Protein AF-A0AAD4H843-F1 (afdb_monomer_lite)

Structure (mmCIF, N/CA/C/O backbone):
data_AF-A0AAD4H843-F1
#
_entry.id   AF-A0AAD4H843-F1
#
loop_
_atom_site.group_PDB
_atom_site.id
_atom_site.type_symbol
_atom_site.label_atom_id
_atom_site.label_alt_id
_atom_site.label_comp_id
_atom_site.label_asym_id
_atom_site.label_entity_id
_atom_site.label_seq_id
_atom_site.pdbx_PDB_ins_code
_atom_site.Cartn_x
_atom_site.Cartn_y
_atom_site.Cartn_z
_atom_site.occupancy
_atom_site.B_iso_or_equiv
_atom_site.auth_seq_id
_atom_site.auth_comp_id
_atom_site.auth_asym_id
_atom_site.auth_atom_id
_atom_site.pdbx_PDB_model_num
ATOM 1 N N . LEU A 1 1 ? -24.060 46.389 -23.664 1.00 40.12 1 LEU A N 1
ATOM 2 C CA . LEU A 1 1 ? -23.373 46.002 -22.411 1.00 40.12 1 LEU A CA 1
ATOM 3 C C . LEU A 1 1 ? -23.549 44.495 -22.236 1.00 40.12 1 LEU A C 1
ATOM 5 O O . LEU A 1 1 ? -24.648 44.066 -21.918 1.00 40.12 1 LEU A O 1
ATOM 9 N N . LYS A 1 2 ? -22.541 43.684 -22.587 1.00 42.59 2 LYS A N 1
ATOM 10 C CA . LYS A 1 2 ? -22.604 42.218 -22.439 1.00 42.59 2 LYS A CA 1
ATOM 11 C C . LYS A 1 2 ? -22.177 41.864 -21.010 1.00 42.59 2 LYS A C 1
ATOM 13 O O . LYS A 1 2 ? -21.065 42.210 -20.623 1.00 42.59 2 LYS A O 1
ATOM 18 N N . LEU A 1 3 ? -23.069 41.239 -20.238 1.00 47.94 3 LEU A N 1
ATOM 19 C CA . LEU A 1 3 ? -22.761 40.699 -18.911 1.00 47.94 3 LEU A CA 1
ATOM 20 C C . LEU A 1 3 ? -21.738 39.565 -19.064 1.00 47.94 3 LEU A C 1
ATOM 22 O O . LEU A 1 3 ? -21.993 38.597 -19.778 1.00 47.94 3 LEU A O 1
ATOM 26 N N . ASN A 1 4 ? -20.593 39.693 -18.395 1.00 48.97 4 ASN A N 1
ATOM 27 C CA . ASN A 1 4 ? -19.637 38.603 -18.235 1.00 48.97 4 ASN A CA 1
ATOM 28 C C . ASN A 1 4 ? -20.284 37.485 -17.409 1.00 48.97 4 ASN A C 1
ATOM 30 O O . ASN A 1 4 ? -20.696 37.711 -16.271 1.00 48.97 4 ASN A O 1
ATOM 34 N N . SER A 1 5 ? -20.341 36.281 -17.973 1.00 58.28 5 SER A N 1
ATOM 35 C CA . SER A 1 5 ? -20.697 35.065 -17.245 1.00 58.28 5 SER A CA 1
ATOM 36 C C . SER A 1 5 ? -19.666 34.787 -16.138 1.00 58.28 5 SER A C 1
ATOM 38 O O . SER A 1 5 ? -18.470 35.010 -16.357 1.00 58.28 5 SER A O 1
ATOM 40 N N . PRO A 1 6 ? -20.083 34.293 -14.958 1.00 55.56 6 PRO A N 1
ATOM 41 C CA . PRO A 1 6 ? -19.165 34.025 -13.859 1.00 55.56 6 PRO A CA 1
ATOM 42 C C . PRO A 1 6 ? -18.187 32.902 -14.229 1.00 55.56 6 PRO A C 1
ATOM 44 O O . PRO A 1 6 ? -18.579 31.833 -14.699 1.00 55.56 6 PRO A O 1
ATOM 47 N N . LYS A 1 7 ? -16.894 33.163 -14.011 1.00 57.53 7 LYS A N 1
ATOM 48 C CA . LYS A 1 7 ? -15.809 32.181 -14.123 1.00 57.53 7 LYS A CA 1
ATOM 49 C C . LYS A 1 7 ? -16.115 31.012 -13.178 1.00 57.53 7 LYS A C 1
ATOM 51 O O . LYS A 1 7 ? -16.245 31.226 -11.977 1.00 57.53 7 LYS A O 1
ATOM 56 N N . LYS A 1 8 ? -16.238 29.795 -13.717 1.00 51.66 8 LYS A N 1
ATOM 57 C CA . LYS A 1 8 ? -16.458 28.569 -12.938 1.00 51.66 8 LYS A CA 1
ATOM 58 C C . LYS A 1 8 ? -15.212 28.311 -12.082 1.00 51.66 8 LYS A C 1
ATOM 60 O O . LYS A 1 8 ? -14.136 28.076 -12.629 1.00 51.66 8 LYS A O 1
ATOM 65 N N . THR A 1 9 ? -15.338 28.429 -10.763 1.00 59.06 9 THR A N 1
ATOM 66 C CA . THR A 1 9 ? -14.274 28.079 -9.813 1.00 59.06 9 THR A CA 1
ATOM 67 C C . THR A 1 9 ? -13.955 26.589 -9.974 1.00 59.06 9 THR A C 1
ATOM 69 O O . THR A 1 9 ? -14.900 25.801 -10.059 1.00 59.06 9 THR A O 1
ATOM 72 N N . PRO A 1 10 ? -12.675 26.185 -10.071 1.00 59.62 10 PRO A N 1
ATOM 73 C CA . PRO A 1 10 ? -12.329 24.771 -10.116 1.00 59.62 10 PRO A CA 1
ATOM 74 C C . PRO A 1 10 ? -12.814 24.088 -8.836 1.00 59.62 10 PRO A C 1
ATOM 76 O O . PRO A 1 10 ? -12.715 24.656 -7.745 1.00 59.62 10 PRO A O 1
ATOM 79 N N . GLU A 1 11 ? -13.379 22.895 -8.990 1.00 60.66 11 GLU A N 1
ATOM 80 C CA . GLU A 1 11 ? -13.817 22.083 -7.860 1.00 60.66 11 GLU A CA 1
ATOM 81 C C . GLU A 1 11 ? -12.605 21.747 -6.977 1.00 60.66 11 GLU A C 1
ATOM 83 O O . GLU A 1 11 ? -11.498 21.552 -7.497 1.00 60.66 11 GLU A O 1
ATOM 88 N N . PRO A 1 12 ? -12.771 21.749 -5.643 1.00 58.41 12 PRO A N 1
ATOM 89 C CA . PRO A 1 12 ? -11.685 21.403 -4.744 1.00 58.41 12 PRO A CA 1
ATOM 90 C C . PRO A 1 12 ? -11.165 20.002 -5.084 1.00 58.41 12 PRO A C 1
ATOM 92 O O . PRO A 1 12 ? -11.935 19.066 -5.268 1.00 58.41 12 PRO A O 1
ATOM 95 N N . LEU A 1 13 ? -9.839 19.865 -5.149 1.00 58.25 13 LEU A N 1
ATOM 96 C CA . LEU A 1 13 ? -9.164 18.590 -5.425 1.00 58.25 13 LEU A CA 1
ATOM 97 C C . LEU A 1 13 ? -9.441 17.528 -4.346 1.00 58.25 13 LEU A C 1
ATOM 99 O O . LEU A 1 13 ? -9.259 16.338 -4.594 1.00 58.25 13 LEU A O 1
ATOM 103 N N . SER A 1 14 ? -9.875 17.956 -3.158 1.00 57.09 14 SER A N 1
ATOM 104 C CA . SER A 1 14 ? -10.281 17.074 -2.069 1.00 57.09 14 SER A CA 1
ATOM 105 C C . SER A 1 14 ? -11.795 16.864 -2.104 1.00 57.09 14 SER A C 1
ATOM 107 O O . SER A 1 14 ? -12.526 17.860 -2.063 1.00 57.09 14 SER A O 1
ATOM 109 N N . PRO A 1 15 ? -12.275 15.607 -2.124 1.00 64.19 15 PRO A N 1
ATOM 110 C CA . PRO A 1 15 ? -13.694 15.314 -1.982 1.00 64.19 15 PRO A CA 1
ATOM 111 C C . PRO A 1 15 ? -14.234 15.955 -0.708 1.00 64.19 15 PRO A C 1
ATOM 113 O O . PRO A 1 15 ? -13.595 15.897 0.346 1.00 64.19 15 PRO A O 1
ATOM 116 N N . VAL A 1 16 ? -15.413 16.560 -0.799 1.00 68.12 16 VAL A N 1
ATOM 117 C CA . VAL A 1 16 ? -16.129 17.005 0.394 1.00 68.12 16 VAL A CA 1
ATOM 118 C C . VAL A 1 16 ? -16.609 15.756 1.131 1.00 68.12 16 VAL A C 1
ATOM 120 O O . VAL A 1 16 ? -17.008 14.780 0.500 1.00 68.12 16 VAL A O 1
ATOM 123 N N . ASP A 1 17 ? -16.596 15.769 2.463 1.00 68.56 17 ASP A N 1
ATOM 124 C CA . ASP A 1 17 ? -17.006 14.611 3.272 1.00 68.56 17 ASP A CA 1
ATOM 125 C C . ASP A 1 17 ? -18.405 14.094 2.901 1.00 68.56 17 ASP A C 1
ATOM 127 O O . ASP A 1 17 ? -18.646 12.892 2.851 1.00 68.56 17 ASP A O 1
ATOM 131 N N . THR A 1 18 ? -19.299 15.003 2.510 1.00 67.31 18 THR A N 1
ATOM 132 C CA . THR A 1 18 ? -20.643 14.690 2.010 1.00 67.31 18 THR A CA 1
ATOM 133 C C . THR A 1 18 ? -20.642 13.828 0.744 1.00 67.31 18 THR A C 1
ATOM 135 O O . THR A 1 18 ? -21.595 13.092 0.506 1.00 67.31 18 THR A O 1
ATOM 138 N N . ASP A 1 19 ? -19.610 13.911 -0.094 1.00 71.31 19 ASP A N 1
ATOM 139 C CA . ASP A 1 19 ? -19.483 13.072 -1.289 1.00 71.31 19 ASP A CA 1
ATOM 140 C C . ASP A 1 19 ? -18.915 11.691 -0.949 1.00 71.31 19 ASP A C 1
ATOM 142 O O . ASP A 1 19 ? -19.314 10.700 -1.558 1.00 71.31 19 ASP A O 1
ATOM 146 N N . LEU A 1 20 ? -18.070 11.604 0.083 1.00 73.50 20 LEU A N 1
ATOM 147 C CA . LEU A 1 20 ? -17.558 10.339 0.621 1.00 73.50 20 LEU A CA 1
ATOM 148 C C . LEU A 1 20 ? -18.656 9.520 1.316 1.00 73.50 20 LEU A C 1
ATOM 150 O O . LEU A 1 20 ? -18.638 8.292 1.274 1.00 73.50 20 LEU A O 1
ATOM 154 N N . GLU A 1 21 ? -19.631 10.186 1.934 1.00 70.25 21 GLU A N 1
ATOM 155 C CA . GLU A 1 21 ? -20.776 9.536 2.581 1.00 70.25 21 GLU A CA 1
ATOM 156 C C . GLU A 1 21 ? -21.771 8.918 1.585 1.00 70.25 21 GLU A C 1
ATOM 158 O O . GLU A 1 21 ? -22.477 7.974 1.942 1.00 70.25 21 GLU A O 1
ATOM 163 N N . LYS A 1 22 ? -21.831 9.424 0.344 1.00 71.44 22 LYS A N 1
ATOM 164 C CA . LYS A 1 22 ? -22.742 8.925 -0.705 1.00 71.44 22 LYS A CA 1
ATOM 165 C C . LYS A 1 22 ? -22.238 7.649 -1.377 1.00 71.44 22 LYS A C 1
ATOM 167 O O . LYS A 1 22 ? -23.047 6.893 -1.913 1.00 71.44 22 LYS A O 1
ATOM 172 N N . ASP A 1 23 ? -20.926 7.426 -1.393 1.00 72.38 23 ASP A N 1
ATOM 173 C CA . ASP A 1 23 ? -20.327 6.263 -2.042 1.00 72.38 23 ASP A CA 1
ATOM 174 C C . ASP A 1 23 ? -20.279 5.066 -1.084 1.00 72.38 23 ASP A C 1
ATOM 176 O O . ASP A 1 23 ? -19.352 4.898 -0.295 1.00 72.38 23 ASP A O 1
ATOM 180 N N . GLU A 1 24 ? -21.289 4.199 -1.165 1.00 72.19 24 GLU A N 1
ATOM 181 C CA . GLU A 1 24 ? -21.342 2.968 -0.366 1.00 72.19 24 GLU A CA 1
ATOM 182 C C . GLU A 1 24 ? -20.357 1.887 -0.856 1.00 72.19 24 GLU A C 1
ATOM 184 O O . GLU A 1 24 ? -20.099 0.914 -0.137 1.00 72.19 24 GLU A O 1
ATOM 189 N N . SER A 1 25 ? -19.809 2.035 -2.072 1.00 77.62 25 SER A N 1
ATOM 190 C CA . SER A 1 25 ? -18.933 1.038 -2.703 1.00 77.62 25 SER A CA 1
ATOM 191 C C . SER A 1 25 ? -17.488 1.103 -2.208 1.00 77.62 25 SER A C 1
ATOM 193 O O . SER A 1 25 ? -16.718 0.162 -2.410 1.00 77.62 25 SER A O 1
ATOM 195 N N . ARG A 1 26 ? -17.118 2.194 -1.529 1.00 81.12 26 ARG A N 1
ATOM 196 C CA . ARG A 1 26 ? -15.771 2.439 -1.014 1.00 81.12 26 ARG A CA 1
ATOM 197 C C . ARG A 1 26 ? -15.824 2.728 0.479 1.00 81.12 26 ARG A C 1
ATOM 199 O O . ARG A 1 26 ? -16.776 3.305 0.990 1.00 81.12 26 ARG A O 1
ATOM 206 N N . ALA A 1 27 ? -14.762 2.344 1.177 1.00 86.31 27 ALA A N 1
ATOM 207 C CA . ALA A 1 27 ? -14.532 2.783 2.543 1.00 86.31 27 ALA A CA 1
ATOM 208 C C . ALA A 1 27 ? -13.465 3.880 2.538 1.00 86.31 27 ALA A C 1
ATOM 210 O O . ALA A 1 27 ? -12.408 3.725 1.924 1.00 86.31 27 ALA A O 1
ATOM 211 N N . THR A 1 28 ? -13.739 4.998 3.201 1.00 88.00 28 THR A N 1
ATOM 212 C CA . THR A 1 28 ? -12.793 6.107 3.346 1.00 88.00 28 THR A CA 1
ATOM 213 C C . THR A 1 28 ? -12.520 6.366 4.813 1.00 88.00 28 THR A C 1
ATOM 215 O O . THR A 1 28 ? -13.442 6.518 5.615 1.00 88.00 28 THR A O 1
ATOM 218 N N . PHE A 1 29 ? -11.235 6.445 5.146 1.00 89.50 29 PHE A N 1
ATOM 219 C CA . PHE A 1 29 ? -10.754 6.673 6.497 1.00 89.50 29 PHE A CA 1
ATOM 220 C C . PHE A 1 29 ? -9.892 7.929 6.541 1.00 89.50 29 PHE A C 1
ATOM 222 O O . PHE A 1 29 ? -9.104 8.182 5.631 1.00 89.50 29 PHE A O 1
ATOM 229 N N . LEU A 1 30 ? -10.015 8.688 7.623 1.00 90.75 30 LEU A N 1
ATOM 230 C CA . LEU A 1 30 ? -9.102 9.772 7.958 1.00 90.75 30 LEU A CA 1
ATOM 231 C C . LEU A 1 30 ? -8.144 9.268 9.031 1.00 90.75 30 LEU A C 1
ATOM 233 O O . LEU A 1 30 ? -8.601 8.891 10.102 1.00 90.75 30 LEU A O 1
ATOM 237 N N . ILE A 1 31 ? -6.839 9.293 8.767 1.00 92.81 31 ILE A N 1
ATOM 238 C CA . ILE A 1 31 ? -5.809 8.988 9.766 1.00 92.81 31 ILE A CA 1
ATOM 239 C C . ILE A 1 31 ? -5.110 10.294 10.135 1.00 92.81 31 ILE A C 1
ATOM 241 O O . ILE A 1 31 ? -4.557 10.959 9.261 1.00 92.81 31 ILE A O 1
ATOM 245 N N . ALA A 1 32 ? -5.113 10.663 11.416 1.00 91.69 32 ALA A N 1
ATOM 246 C CA . ALA A 1 32 ? -4.443 11.870 11.893 1.00 91.69 32 ALA A CA 1
ATOM 247 C C . ALA A 1 32 ? -3.461 11.556 13.023 1.00 91.69 32 ALA A C 1
ATOM 249 O O . ALA A 1 32 ? -3.806 10.904 14.007 1.00 91.69 32 ALA A O 1
ATOM 250 N N . GLY A 1 33 ? -2.237 12.068 12.898 1.00 91.00 33 GLY A N 1
ATOM 251 C CA . GLY A 1 33 ? -1.219 12.035 13.944 1.00 91.00 33 GLY A CA 1
ATOM 252 C C . GLY A 1 33 ? -1.019 13.424 14.536 1.00 91.00 33 GLY A C 1
ATOM 253 O O . GLY A 1 33 ? -0.359 14.263 13.931 1.00 91.00 33 GLY A O 1
ATOM 254 N N . TYR A 1 34 ? -1.563 13.675 15.727 1.00 86.88 34 TYR A N 1
ATOM 255 C CA . TYR A 1 34 ? -1.340 14.938 16.434 1.00 86.88 34 TYR A CA 1
ATOM 256 C C . TYR A 1 34 ? -0.210 14.781 17.463 1.00 86.88 34 TYR A C 1
ATOM 258 O O . TYR A 1 34 ? -0.331 13.943 18.367 1.00 86.88 34 TYR A O 1
ATOM 266 N N . PRO A 1 35 ? 0.844 15.624 17.426 1.00 87.19 35 PRO A N 1
ATOM 267 C CA . PRO A 1 35 ? 1.973 15.522 18.355 1.00 87.19 35 PRO A CA 1
ATOM 268 C C . PRO A 1 35 ? 1.561 15.543 19.831 1.00 87.19 35 PRO A C 1
ATOM 270 O O . PRO A 1 35 ? 2.125 14.819 20.649 1.00 87.19 35 PRO A O 1
ATOM 273 N N . LYS A 1 36 ? 0.519 16.319 20.166 1.00 90.44 36 LYS A N 1
ATOM 274 C CA . LYS A 1 36 ? -0.025 16.431 21.527 1.00 90.44 36 LYS A CA 1
ATOM 275 C C . LYS A 1 36 ? -0.458 15.081 22.112 1.00 90.44 36 LYS A C 1
ATOM 277 O O . LYS A 1 36 ? -0.303 14.869 23.311 1.00 90.44 36 LYS A O 1
ATOM 282 N N . TYR A 1 37 ? -0.991 14.179 21.288 1.00 87.38 37 TYR A N 1
ATOM 283 C CA . TYR A 1 37 ? -1.548 12.906 21.755 1.00 87.38 37 TYR A CA 1
ATOM 284 C C . TYR A 1 37 ? -0.555 11.744 21.682 1.00 87.38 37 TYR A C 1
ATOM 286 O O . TYR A 1 37 ? -0.770 10.719 22.331 1.00 87.38 37 TYR A O 1
ATOM 294 N N . LYS A 1 38 ? 0.561 11.917 20.959 1.00 88.69 38 LYS A N 1
ATOM 295 C CA . LYS A 1 38 ? 1.625 10.909 20.806 1.00 88.69 38 LYS A CA 1
ATOM 296 C C . LYS A 1 38 ? 1.134 9.558 20.250 1.00 88.69 38 LYS A C 1
ATOM 298 O O . LYS A 1 38 ? 1.774 8.538 20.488 1.00 88.69 38 LYS A O 1
ATOM 303 N N . CYS A 1 39 ? 0.000 9.544 19.551 1.00 90.31 39 CYS A N 1
ATOM 304 C CA . CYS A 1 39 ? -0.557 8.383 18.861 1.00 90.31 39 CYS A CA 1
ATOM 305 C C . CYS A 1 39 ? -1.448 8.843 17.693 1.00 90.31 39 CYS A C 1
ATOM 307 O O . CYS A 1 39 ? -1.985 9.959 17.740 1.00 90.31 39 CYS A O 1
ATOM 309 N N . PRO A 1 40 ? -1.589 8.021 16.642 1.00 93.69 40 PRO A N 1
ATOM 310 C CA . PRO A 1 40 ? -2.538 8.272 15.570 1.00 93.69 40 PRO A CA 1
ATOM 311 C C . PRO A 1 40 ? -3.974 7.975 16.017 1.00 93.69 40 PRO A C 1
ATOM 313 O O . PRO A 1 40 ? -4.210 7.158 16.905 1.00 93.69 40 PRO A O 1
ATOM 316 N N . TYR A 1 41 ? -4.924 8.627 15.359 1.00 92.56 41 TYR A N 1
ATOM 317 C CA . TYR A 1 41 ? -6.356 8.358 15.455 1.00 92.56 41 TYR A CA 1
ATOM 318 C C . TYR A 1 41 ? -6.922 8.150 14.058 1.00 92.56 41 TYR A C 1
ATOM 320 O O . TYR A 1 41 ? -6.409 8.714 13.088 1.00 92.56 41 TYR A O 1
ATOM 328 N N . VAL A 1 42 ? -7.971 7.338 13.962 1.00 92.69 42 VAL A N 1
ATOM 329 C CA . VAL A 1 42 ? -8.600 6.975 12.692 1.00 92.69 42 VAL A CA 1
ATOM 330 C C . VAL A 1 42 ? -10.089 7.259 12.781 1.00 92.69 42 VAL A C 1
ATOM 332 O O . VAL A 1 42 ? -10.709 6.853 13.750 1.00 92.69 42 VAL A O 1
ATOM 335 N N . TRP A 1 43 ? -10.674 7.897 11.774 1.00 90.19 43 TRP A N 1
ATOM 336 C CA . TRP A 1 43 ? -12.118 8.116 11.663 1.00 90.19 43 TRP A CA 1
ATOM 337 C C . TRP A 1 43 ? -12.648 7.480 10.389 1.00 90.19 43 TRP A C 1
ATOM 339 O O . TRP A 1 43 ? -11.993 7.540 9.348 1.00 90.19 43 TRP A O 1
ATOM 349 N N . LEU A 1 44 ? -13.852 6.920 10.453 1.00 87.50 44 LEU A N 1
ATOM 350 C CA . LEU A 1 44 ? -14.590 6.499 9.267 1.00 87.50 44 LEU A CA 1
ATOM 351 C C . LEU A 1 44 ? -15.304 7.722 8.674 1.00 87.50 44 LEU A C 1
ATOM 353 O O . LEU A 1 44 ? -16.065 8.383 9.372 1.00 87.50 44 LEU A O 1
ATOM 357 N N . ARG A 1 45 ? -15.045 8.040 7.400 1.00 85.56 45 ARG A N 1
ATOM 358 C CA . ARG A 1 45 ? -15.677 9.176 6.699 1.00 85.56 45 ARG A CA 1
ATOM 359 C C . ARG A 1 45 ? -16.759 8.758 5.702 1.00 85.56 45 ARG A C 1
ATOM 361 O O . ARG A 1 45 ? -17.561 9.586 5.303 1.00 85.56 45 ARG A O 1
ATOM 368 N N . SER A 1 46 ? -16.780 7.492 5.294 1.00 82.94 46 SER A N 1
ATOM 369 C CA . SER A 1 46 ? -17.780 6.929 4.374 1.00 82.94 46 SER A CA 1
ATOM 370 C C . SER A 1 46 ? -18.908 6.209 5.117 1.00 82.94 46 SER A C 1
ATOM 372 O O . SER A 1 46 ? -18.661 5.586 6.151 1.00 82.94 46 SER A O 1
ATOM 374 N N . ASN A 1 47 ? -20.105 6.141 4.530 1.00 73.69 47 ASN A N 1
ATOM 375 C CA . ASN A 1 47 ? -21.237 5.386 5.081 1.00 73.69 47 ASN A CA 1
ATOM 376 C C . ASN A 1 47 ? -21.157 3.881 4.742 1.00 73.69 47 ASN A C 1
ATOM 378 O O . ASN A 1 47 ? -22.015 3.308 4.068 1.00 73.69 47 ASN A O 1
ATOM 382 N N . HIS A 1 48 ? -20.080 3.220 5.177 1.00 74.12 48 HIS A N 1
ATOM 383 C CA . HIS A 1 48 ? -19.862 1.808 4.870 1.00 74.12 48 HIS A CA 1
ATOM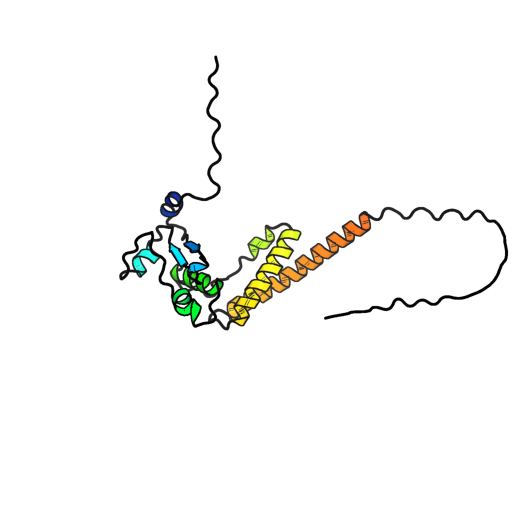 384 C C . HIS A 1 48 ? -20.597 0.909 5.880 1.00 74.12 48 HIS A C 1
ATOM 386 O O . HIS A 1 48 ? -20.086 0.590 6.957 1.00 74.12 48 HIS A O 1
ATOM 392 N N . LYS A 1 49 ? -21.816 0.489 5.511 1.00 68.56 49 LYS A N 1
ATOM 393 C CA . LYS A 1 49 ? -22.802 -0.221 6.357 1.00 68.56 49 LYS A CA 1
ATOM 394 C C . LYS A 1 49 ? -22.228 -1.350 7.215 1.00 68.56 49 LYS A C 1
ATOM 396 O O . LYS A 1 49 ? -22.605 -1.474 8.374 1.00 68.56 49 LYS A O 1
ATOM 401 N N . ARG A 1 50 ? -21.304 -2.156 6.684 1.00 68.81 50 ARG A N 1
ATOM 402 C CA . ARG A 1 50 ? -20.733 -3.303 7.413 1.00 68.81 50 ARG A CA 1
ATOM 403 C C . ARG A 1 50 ? -19.869 -2.884 8.605 1.00 68.81 50 ARG A C 1
ATOM 405 O O . ARG A 1 50 ? -19.938 -3.512 9.655 1.00 68.81 50 ARG A O 1
ATOM 412 N N . LEU A 1 51 ? -19.098 -1.805 8.466 1.00 71.75 51 LEU A N 1
ATOM 413 C CA . LEU A 1 51 ? -18.284 -1.260 9.560 1.00 71.75 51 LEU A CA 1
ATOM 414 C C . LEU A 1 51 ? -19.159 -0.639 10.654 1.00 71.75 51 LEU A C 1
ATOM 416 O O . LEU A 1 51 ? -18.840 -0.732 11.836 1.00 71.75 51 LEU A O 1
ATOM 420 N N . ILE A 1 52 ? -20.297 -0.071 10.255 1.00 68.19 52 ILE A N 1
ATOM 421 C CA . ILE A 1 52 ? -21.293 0.498 11.167 1.00 68.19 52 ILE A CA 1
ATOM 422 C C . ILE A 1 52 ? -22.045 -0.623 11.911 1.00 68.19 52 ILE A C 1
ATOM 424 O O . ILE A 1 52 ? -22.247 -0.530 13.117 1.00 68.19 52 ILE A O 1
ATOM 428 N N . GLN A 1 53 ? -22.408 -1.714 11.225 1.00 62.19 53 GLN A N 1
ATOM 429 C CA . GLN A 1 53 ? -23.149 -2.853 11.795 1.00 62.19 53 GLN A CA 1
ATOM 430 C C . GLN A 1 53 ? -22.305 -3.748 12.709 1.00 62.19 53 GLN A C 1
ATOM 432 O O . GLN A 1 53 ? -22.784 -4.170 13.756 1.00 62.19 53 GLN A O 1
ATOM 437 N N . ASN A 1 54 ? -21.038 -4.009 12.375 1.00 57.94 54 ASN A N 1
ATOM 438 C CA . ASN A 1 54 ? -20.146 -4.798 13.240 1.00 57.94 54 ASN A CA 1
ATOM 439 C C . ASN A 1 54 ? -19.879 -4.125 14.600 1.00 57.94 54 ASN A C 1
ATOM 441 O O . ASN A 1 54 ? -19.359 -4.753 15.517 1.00 57.94 54 ASN A O 1
ATOM 445 N N . SER A 1 55 ? -20.256 -2.856 14.732 1.00 55.66 55 SER A N 1
ATOM 446 C CA . SER A 1 55 ? -20.008 -2.010 15.890 1.00 55.66 55 SER A CA 1
ATOM 447 C C . SER A 1 55 ? -21.251 -1.857 16.771 1.00 55.66 55 SER A C 1
ATOM 449 O O . SER A 1 55 ? -21.458 -0.794 17.341 1.00 55.66 55 SER A O 1
ATOM 451 N N . HIS A 1 56 ? -22.088 -2.895 16.891 1.00 46.94 56 HIS A N 1
ATOM 452 C CA . HIS A 1 56 ? -23.370 -2.870 17.618 1.00 46.94 56 HIS A CA 1
ATOM 453 C C . HIS A 1 56 ? -23.307 -2.362 19.084 1.00 46.94 56 HIS A C 1
ATOM 455 O O . HIS A 1 56 ? -24.341 -1.951 19.607 1.00 46.94 56 HIS A O 1
ATOM 461 N N . ASP A 1 57 ? -22.122 -2.296 19.708 1.00 48.41 57 ASP A N 1
ATOM 462 C CA . ASP A 1 57 ? -21.896 -1.730 21.053 1.00 48.41 57 ASP A CA 1
ATOM 463 C C . ASP A 1 57 ? -21.413 -0.261 21.068 1.00 48.41 57 ASP A C 1
ATOM 465 O O . ASP A 1 57 ? -21.319 0.361 22.128 1.00 48.41 57 ASP A O 1
ATOM 469 N N . GLN A 1 58 ? -21.102 0.328 19.910 1.00 51.78 58 GLN A N 1
ATOM 470 C CA . GLN A 1 58 ? -20.700 1.727 19.772 1.00 51.78 58 GLN A CA 1
ATOM 471 C C . GLN A 1 58 ? -21.744 2.471 18.946 1.00 51.78 58 GLN A C 1
ATOM 473 O O . GLN A 1 58 ? -21.926 2.209 17.759 1.00 51.78 58 GLN A O 1
ATOM 478 N N . LYS A 1 59 ? -22.408 3.460 19.553 1.00 48.88 59 LYS A N 1
ATOM 479 C CA . LYS A 1 59 ? -23.051 4.516 18.768 1.00 48.88 59 LYS A CA 1
ATOM 480 C C . LYS A 1 59 ? -21.943 5.195 17.966 1.00 48.88 59 LYS A C 1
ATOM 482 O O . LYS A 1 59 ? -21.167 5.954 18.531 1.00 48.88 59 LYS A O 1
ATOM 487 N N . PHE A 1 60 ? -21.832 4.863 16.684 1.00 55.56 60 PHE A N 1
ATOM 488 C CA . PHE A 1 60 ? -20.963 5.573 15.757 1.00 55.56 60 PHE A CA 1
ATOM 489 C C . PHE A 1 60 ? -21.532 6.977 15.579 1.00 55.56 60 PHE A C 1
ATOM 491 O O . PHE A 1 60 ? -22.406 7.210 14.746 1.00 55.56 60 PHE A O 1
ATOM 498 N N . GLU A 1 61 ? -21.072 7.914 16.396 1.00 58.28 61 GLU A N 1
ATOM 499 C CA . GLU A 1 61 ? -21.131 9.311 16.009 1.00 58.28 61 GLU A CA 1
ATOM 500 C C . GLU A 1 61 ? -20.002 9.523 15.000 1.00 58.28 61 GLU A C 1
ATOM 502 O O . GLU A 1 61 ? -18.854 9.176 15.268 1.00 58.28 61 GLU A O 1
ATOM 507 N N . THR A 1 62 ? -20.314 10.070 13.823 1.00 63.41 62 THR A N 1
ATOM 508 C CA . THR A 1 62 ? -19.372 10.301 12.705 1.00 63.41 62 THR A CA 1
ATOM 509 C C . THR A 1 62 ? -18.076 11.028 13.115 1.00 63.41 62 THR A C 1
ATOM 511 O O . THR A 1 62 ? -17.089 11.013 12.384 1.00 63.41 62 THR A O 1
ATOM 514 N N . ASN A 1 63 ? -18.063 11.662 14.290 1.00 69.75 63 ASN A N 1
ATOM 515 C CA . ASN A 1 63 ? -16.951 12.445 14.820 1.00 69.75 63 ASN A CA 1
ATOM 516 C C . ASN A 1 63 ? -16.046 11.684 15.804 1.00 69.75 63 ASN A C 1
ATOM 518 O O . ASN A 1 63 ? -14.974 12.194 16.146 1.00 69.75 63 ASN A O 1
ATOM 522 N N . ASP A 1 64 ? -16.426 10.481 16.237 1.00 80.94 64 ASP A N 1
ATOM 523 C CA . ASP A 1 64 ? -15.620 9.702 17.173 1.00 80.94 64 ASP A CA 1
ATOM 524 C C . ASP A 1 64 ? -14.572 8.851 16.439 1.00 80.94 64 ASP A C 1
ATOM 526 O O . ASP A 1 64 ? -14.863 8.241 15.403 1.00 80.94 64 ASP A O 1
ATOM 530 N N . PRO A 1 65 ? -13.328 8.795 16.947 1.00 87.62 65 PRO A N 1
ATOM 531 C CA . PRO A 1 65 ? -12.307 7.949 16.359 1.00 87.62 65 PRO A CA 1
ATOM 532 C C . PRO A 1 65 ? -12.609 6.465 16.604 1.00 87.62 65 PRO A C 1
ATOM 534 O O . PRO A 1 65 ? -13.091 6.062 17.665 1.00 87.62 65 PRO A O 1
ATOM 537 N N . LEU A 1 66 ? -12.233 5.636 15.635 1.00 88.19 66 LEU A N 1
ATOM 538 C CA . LEU A 1 66 ? -12.269 4.185 15.706 1.00 88.19 66 LEU A CA 1
ATOM 539 C C . LEU A 1 66 ? -11.416 3.673 16.865 1.00 88.19 66 LEU A C 1
ATOM 541 O O . LEU A 1 66 ? -10.239 4.019 17.006 1.00 88.19 66 LEU A O 1
ATOM 545 N N . LYS A 1 67 ? -11.995 2.764 17.649 1.00 88.81 67 LYS A N 1
ATOM 546 C CA . LYS A 1 67 ? -11.270 2.008 18.672 1.00 88.81 67 LYS A CA 1
ATOM 547 C C . LYS A 1 67 ? -10.579 0.811 18.028 1.00 88.81 67 LYS A C 1
ATOM 549 O O . LYS A 1 67 ? -11.141 -0.277 17.970 1.00 88.81 67 LYS A O 1
ATOM 554 N N . LEU A 1 68 ? -9.374 1.046 17.521 1.00 91.69 68 LEU A N 1
ATOM 555 C CA . LEU A 1 68 ? -8.524 0.018 16.926 1.00 91.69 68 LEU A CA 1
ATOM 556 C C . LEU A 1 68 ? -7.606 -0.610 17.983 1.00 91.69 68 LEU A C 1
ATOM 558 O O . LEU A 1 68 ? -7.099 0.080 18.877 1.00 91.69 68 LEU A O 1
ATOM 562 N N . SER A 1 69 ? -7.379 -1.916 17.874 1.00 93.00 69 SER A N 1
ATOM 563 C CA . SER A 1 69 ? -6.480 -2.659 18.762 1.00 93.00 69 SER A CA 1
ATOM 564 C C . SER A 1 69 ? -5.038 -2.171 18.621 1.00 93.00 69 SER A C 1
ATOM 566 O O . SER A 1 69 ? -4.396 -1.873 19.626 1.00 93.00 69 SER A O 1
ATOM 568 N N . THR A 1 70 ? -4.581 -1.946 17.386 1.00 94.00 70 THR A N 1
ATOM 569 C CA . THR A 1 70 ? -3.248 -1.402 17.081 1.00 94.00 70 THR A CA 1
ATOM 570 C C . THR A 1 70 ? -3.038 -0.004 17.665 1.00 94.00 70 THR A C 1
ATOM 572 O O . THR A 1 70 ? -1.962 0.310 18.166 1.00 94.00 70 THR A O 1
ATOM 575 N N . ILE A 1 71 ? -4.068 0.848 17.675 1.00 94.00 71 ILE A N 1
ATOM 576 C CA . ILE A 1 71 ? -3.985 2.169 18.319 1.00 94.00 71 ILE A CA 1
ATOM 577 C C . ILE A 1 71 ? -3.942 2.026 19.842 1.00 94.00 71 ILE A C 1
ATOM 579 O O . ILE A 1 71 ? -3.191 2.739 20.509 1.00 94.00 71 ILE A O 1
ATOM 583 N N . SER A 1 72 ? -4.723 1.097 20.396 1.00 93.06 72 SER A N 1
ATOM 584 C CA . SER A 1 72 ? -4.799 0.872 21.844 1.00 93.06 72 SER A CA 1
ATOM 585 C C . SER A 1 72 ? -3.459 0.417 22.431 1.00 93.06 72 SER A C 1
ATOM 587 O O . SER A 1 72 ? -3.110 0.833 23.535 1.00 93.06 72 SER A O 1
ATOM 589 N N . THR A 1 73 ? -2.676 -0.365 21.680 1.00 94.56 73 THR A N 1
ATOM 590 C CA . THR A 1 73 ? -1.340 -0.831 22.087 1.00 94.56 73 THR A CA 1
ATOM 591 C C . THR A 1 73 ? -0.186 0.013 21.535 1.00 94.56 73 THR A C 1
ATOM 593 O O . THR A 1 73 ? 0.977 -0.300 21.779 1.00 94.56 73 THR A O 1
ATOM 596 N N . TRP A 1 74 ? -0.465 1.148 20.875 1.00 93.88 74 TRP A N 1
ATOM 597 C CA . TRP A 1 74 ? 0.543 2.005 20.225 1.00 93.88 74 TRP A CA 1
ATOM 598 C C . TRP A 1 74 ? 1.727 2.403 21.120 1.00 93.88 74 TRP A C 1
ATOM 600 O O . TRP A 1 74 ? 2.838 2.604 20.640 1.00 93.88 74 TRP A O 1
ATOM 610 N N . ARG A 1 75 ? 1.484 2.586 22.424 1.00 90.94 75 ARG A N 1
ATOM 611 C CA . ARG A 1 75 ? 2.515 3.015 23.385 1.00 90.94 75 ARG A CA 1
ATOM 612 C C . ARG A 1 75 ? 3.245 1.862 24.067 1.00 90.94 75 ARG A C 1
ATOM 614 O O . ARG A 1 75 ? 4.282 2.113 24.674 1.00 90.94 75 ARG A O 1
ATOM 621 N N . THR A 1 76 ? 2.671 0.664 24.057 1.00 93.31 76 THR A N 1
ATOM 622 C CA . THR A 1 76 ? 3.195 -0.496 24.790 1.00 93.31 76 THR A CA 1
ATOM 623 C C . THR A 1 76 ? 3.936 -1.455 23.877 1.00 93.31 76 THR A C 1
ATOM 625 O O . THR A 1 76 ? 4.921 -2.050 24.304 1.00 93.31 76 THR A O 1
ATOM 628 N N . ASP A 1 77 ? 3.498 -1.553 22.625 1.00 92.56 77 ASP A N 1
ATOM 629 C CA . ASP A 1 77 ? 3.994 -2.518 21.655 1.00 92.56 77 ASP A CA 1
ATOM 630 C C . ASP A 1 77 ? 4.694 -1.785 20.503 1.00 92.56 77 ASP A C 1
ATOM 632 O O . ASP A 1 77 ? 4.526 -0.577 20.315 1.00 92.56 77 ASP A O 1
ATOM 636 N N . ASP A 1 78 ? 5.460 -2.512 19.685 1.00 92.12 78 ASP A N 1
ATOM 637 C CA . ASP A 1 78 ? 6.139 -1.935 18.519 1.00 92.12 78 ASP A CA 1
ATOM 638 C C . ASP A 1 78 ? 5.179 -1.719 17.336 1.00 92.12 78 ASP A C 1
ATOM 640 O O . ASP A 1 78 ? 5.345 -2.276 16.249 1.00 92.12 78 ASP A O 1
ATOM 644 N N . VAL A 1 79 ? 4.116 -0.942 17.547 1.00 94.25 79 VAL A N 1
ATOM 645 C CA . VAL A 1 79 ? 3.117 -0.639 16.519 1.00 94.25 79 VAL A CA 1
ATOM 646 C C . VAL A 1 79 ? 3.668 0.384 15.526 1.00 94.25 79 VAL A C 1
ATOM 648 O O . VAL A 1 79 ? 4.368 1.343 15.862 1.00 94.25 79 VAL A O 1
ATOM 651 N N . ARG A 1 80 ? 3.352 0.164 14.257 1.00 93.62 80 ARG A N 1
ATOM 652 C CA . ARG A 1 80 ? 3.700 1.002 13.119 1.00 93.62 80 ARG A CA 1
ATOM 653 C C . ARG A 1 80 ? 2.431 1.356 12.358 1.00 93.62 80 ARG A C 1
ATOM 655 O O . ARG A 1 80 ? 1.385 0.726 12.497 1.00 93.62 80 ARG A O 1
ATOM 662 N N . LEU A 1 81 ? 2.519 2.394 11.531 1.00 93.06 81 LEU A N 1
ATOM 663 C CA . LEU A 1 81 ? 1.363 2.888 10.783 1.00 93.06 81 LEU A CA 1
ATOM 664 C C . LEU A 1 81 ? 0.756 1.809 9.873 1.00 93.06 81 LEU A C 1
ATOM 666 O O . LEU A 1 81 ? -0.460 1.739 9.728 1.00 93.06 81 LEU A O 1
ATOM 670 N N . TRP A 1 82 ? 1.586 0.948 9.287 1.00 94.56 82 TRP A N 1
ATOM 671 C CA . TRP A 1 82 ? 1.101 -0.130 8.432 1.00 94.56 82 TRP A CA 1
ATOM 672 C C . TRP A 1 82 ? 0.293 -1.185 9.194 1.00 94.56 82 TRP A C 1
ATOM 674 O O . TRP A 1 82 ? -0.625 -1.744 8.609 1.00 94.56 82 TRP A O 1
ATOM 684 N N . ASP A 1 83 ? 0.526 -1.407 10.489 1.00 94.94 83 ASP A N 1
ATOM 685 C CA . ASP A 1 83 ? -0.318 -2.324 11.270 1.00 94.94 83 ASP A CA 1
ATOM 686 C C . ASP A 1 83 ? -1.742 -1.789 11.404 1.00 94.94 83 ASP A C 1
ATOM 688 O O . ASP A 1 83 ? -2.705 -2.534 11.243 1.00 94.94 83 ASP A O 1
ATOM 692 N N . ILE A 1 84 ? -1.869 -0.476 11.620 1.00 95.31 84 ILE A N 1
ATOM 693 C CA . ILE A 1 84 ? -3.162 0.214 11.645 1.00 95.31 84 ILE A CA 1
ATOM 694 C C . ILE A 1 84 ? -3.856 0.049 10.290 1.00 95.31 84 ILE A C 1
ATOM 696 O O . ILE A 1 84 ? -5.045 -0.253 10.234 1.00 95.31 84 ILE A O 1
ATOM 700 N N . ILE A 1 85 ? -3.114 0.195 9.188 1.00 94.81 85 ILE A N 1
ATOM 701 C CA . ILE A 1 85 ? -3.645 -0.013 7.833 1.00 94.81 85 ILE A CA 1
ATOM 702 C C . ILE A 1 85 ? -4.105 -1.467 7.642 1.00 94.81 85 ILE A C 1
ATOM 704 O O . ILE A 1 85 ? -5.203 -1.688 7.137 1.00 94.81 85 ILE A O 1
ATOM 708 N N . ALA A 1 86 ? -3.321 -2.458 8.072 1.00 94.69 86 ALA A N 1
ATOM 709 C CA . ALA A 1 86 ? -3.689 -3.870 7.972 1.00 94.69 86 ALA A CA 1
ATOM 710 C C . ALA A 1 86 ? -4.960 -4.197 8.776 1.00 94.69 86 ALA A C 1
ATOM 712 O O . ALA A 1 86 ? -5.836 -4.911 8.279 1.00 94.69 86 ALA A O 1
ATOM 713 N N . GLU A 1 87 ? -5.097 -3.640 9.983 1.00 93.50 87 GLU A N 1
ATOM 714 C CA . GLU A 1 87 ? -6.311 -3.765 10.795 1.00 93.50 87 GLU A CA 1
ATOM 715 C C . GLU A 1 87 ? -7.512 -3.122 10.090 1.00 93.50 87 GLU A C 1
ATOM 717 O O . GLU A 1 87 ? -8.546 -3.769 9.938 1.00 93.50 87 GLU A O 1
ATOM 722 N N . ILE A 1 88 ? -7.367 -1.899 9.566 1.00 92.69 88 ILE A N 1
ATOM 723 C CA . ILE A 1 88 ? -8.425 -1.209 8.812 1.00 92.69 88 ILE A CA 1
ATOM 724 C C . ILE A 1 88 ? -8.869 -2.025 7.591 1.00 92.69 88 ILE A C 1
ATOM 726 O O . ILE A 1 88 ? -10.070 -2.181 7.359 1.00 92.69 88 ILE A O 1
ATOM 730 N N . ILE A 1 89 ? -7.932 -2.567 6.809 1.00 92.31 89 ILE A N 1
ATOM 731 C CA . ILE A 1 89 ? -8.249 -3.388 5.631 1.00 92.31 89 ILE A CA 1
ATOM 732 C C . ILE A 1 89 ? -9.007 -4.647 6.058 1.00 92.31 89 ILE A C 1
ATOM 734 O O . ILE A 1 89 ? -10.029 -4.982 5.461 1.00 92.31 89 ILE A O 1
ATOM 738 N N . THR A 1 90 ? -8.556 -5.309 7.124 1.00 90.31 90 THR A N 1
ATOM 739 C CA . THR A 1 90 ? -9.211 -6.506 7.672 1.00 90.31 90 THR A CA 1
ATOM 740 C C . THR A 1 90 ? -10.628 -6.198 8.149 1.00 90.31 90 THR A C 1
ATOM 742 O O . THR A 1 90 ? -11.557 -6.944 7.848 1.00 90.31 90 THR A O 1
ATOM 745 N N . LEU A 1 91 ? -10.826 -5.059 8.817 1.00 86.31 91 LEU A N 1
ATOM 746 C CA . LEU A 1 91 ? -12.149 -4.584 9.212 1.00 86.31 91 LEU A CA 1
ATOM 747 C C . LEU A 1 91 ? -13.027 -4.273 7.997 1.00 86.31 91 LEU A C 1
ATOM 749 O O . LEU A 1 91 ? -14.233 -4.488 8.066 1.00 86.31 91 LEU A O 1
ATOM 753 N N . THR A 1 92 ? -12.444 -3.806 6.887 1.00 86.44 92 THR A N 1
ATOM 754 C CA . THR A 1 92 ? -13.136 -3.353 5.662 1.00 86.44 92 THR A CA 1
ATOM 755 C C . THR A 1 92 ? -13.471 -4.471 4.675 1.00 86.44 92 THR A C 1
ATOM 757 O O . THR A 1 92 ? -14.420 -4.326 3.899 1.00 86.44 92 THR A O 1
ATOM 760 N N . LEU A 1 93 ? -12.859 -5.650 4.795 1.00 85.00 93 LEU A N 1
ATOM 761 C CA . LEU A 1 93 ? -13.198 -6.822 3.982 1.00 85.00 93 LEU A CA 1
ATOM 762 C C . LEU A 1 93 ? -14.083 -7.835 4.726 1.00 85.00 93 LEU A C 1
ATOM 764 O O . LEU A 1 93 ?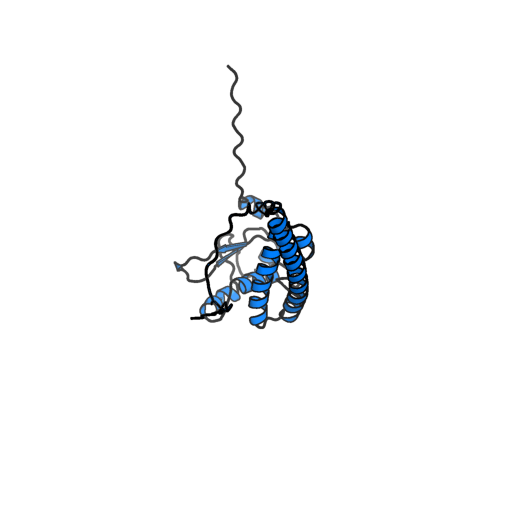 -13.949 -8.044 5.929 1.00 85.00 93 LEU A O 1
ATOM 768 N N . SER A 1 94 ? -15.022 -8.467 4.009 1.00 80.31 94 SER A N 1
ATOM 769 C CA . SER A 1 94 ? -15.918 -9.497 4.574 1.00 80.31 94 SER A CA 1
ATOM 770 C C . SER A 1 94 ? -15.171 -10.753 5.013 1.00 80.31 94 SER A C 1
ATOM 772 O O . SER A 1 94 ? -15.573 -11.406 5.970 1.00 80.31 94 SER A O 1
ATOM 774 N N . LEU A 1 95 ? -14.086 -11.076 4.311 1.00 84.50 95 LEU A N 1
ATOM 775 C CA . LEU A 1 95 ? -13.157 -12.140 4.656 1.00 84.50 95 LEU A CA 1
ATOM 776 C C . LEU A 1 95 ? -11.796 -11.506 4.903 1.00 84.50 95 LEU A C 1
ATOM 778 O O . LEU A 1 95 ? -11.378 -10.637 4.134 1.00 84.50 95 LEU A O 1
ATOM 782 N N . SER A 1 96 ? -11.116 -11.955 5.957 1.00 82.31 96 SER A N 1
ATOM 783 C CA . SER A 1 96 ? -9.767 -11.478 6.249 1.00 82.31 96 SER A CA 1
ATOM 784 C C . SER A 1 96 ? -8.853 -11.755 5.047 1.00 82.31 96 SER A C 1
ATOM 786 O O . SER A 1 96 ? -8.843 -12.885 4.541 1.00 82.31 96 SER A O 1
ATOM 788 N N . PRO A 1 97 ? -8.129 -10.747 4.534 1.00 90.50 97 PRO A N 1
ATOM 789 C CA . PRO A 1 97 ? -7.275 -10.931 3.373 1.00 90.50 97 PRO A CA 1
ATOM 790 C C . PRO A 1 97 ? -6.069 -11.806 3.723 1.00 90.50 97 PRO A C 1
ATOM 792 O O . PRO A 1 97 ? -5.477 -11.676 4.789 1.00 90.50 97 PRO A O 1
ATOM 795 N N . VAL A 1 98 ? -5.641 -12.642 2.773 1.00 92.38 98 VAL A N 1
ATOM 796 C CA . VAL A 1 98 ? -4.398 -13.428 2.909 1.00 92.38 98 VAL A CA 1
ATOM 797 C C . VAL A 1 98 ? -3.170 -12.516 3.001 1.00 92.38 98 VAL A C 1
ATOM 799 O O . VAL A 1 98 ? -2.234 -12.813 3.729 1.00 92.38 98 VAL A O 1
ATOM 802 N N . ASN A 1 99 ? -3.177 -11.406 2.259 1.00 94.69 99 ASN A N 1
ATOM 803 C CA . ASN A 1 99 ? -2.170 -10.354 2.345 1.00 94.69 99 ASN A CA 1
ATOM 804 C C . ASN A 1 99 ? -2.875 -8.989 2.280 1.00 94.69 99 ASN A C 1
ATOM 806 O O . ASN A 1 99 ? -3.423 -8.667 1.220 1.00 94.69 99 ASN A O 1
ATOM 810 N N . PRO A 1 100 ? -2.881 -8.186 3.360 1.00 94.81 100 PRO A N 1
ATOM 811 C CA . PRO A 1 100 ? -3.451 -6.840 3.334 1.00 94.81 100 PRO A CA 1
ATOM 812 C C . PRO A 1 100 ? -2.641 -5.870 2.458 1.00 94.81 100 PRO A C 1
ATOM 814 O O . PRO A 1 100 ? -3.187 -4.876 1.995 1.00 94.81 100 PRO A O 1
ATOM 817 N N . PHE A 1 101 ? -1.371 -6.173 2.176 1.00 95.88 101 PHE A N 1
ATOM 818 C CA . PHE A 1 101 ? -0.471 -5.368 1.342 1.00 95.88 101 PHE A CA 1
ATOM 819 C C . PHE A 1 101 ? -0.248 -5.973 -0.045 1.00 95.88 101 PHE A C 1
ATOM 821 O O . PHE A 1 101 ? 0.805 -5.767 -0.648 1.00 95.88 101 PHE A O 1
ATOM 828 N N . ARG A 1 102 ? -1.212 -6.755 -0.548 1.00 94.44 102 ARG A N 1
ATOM 829 C CA . ARG A 1 102 ? -1.094 -7.378 -1.868 1.00 94.44 102 ARG A CA 1
ATOM 830 C C . ARG A 1 102 ? -0.849 -6.317 -2.935 1.00 94.44 102 ARG A C 1
ATOM 832 O O . ARG A 1 102 ? -1.626 -5.374 -3.081 1.00 94.44 102 ARG A O 1
ATOM 839 N N . ILE A 1 103 ? 0.197 -6.530 -3.720 1.00 94.81 103 ILE A N 1
ATOM 840 C CA . ILE A 1 103 ? 0.588 -5.616 -4.787 1.00 94.81 103 ILE A CA 1
ATOM 841 C C . ILE A 1 103 ? -0.202 -5.911 -6.066 1.00 94.81 103 ILE A C 1
ATOM 843 O O . ILE A 1 103 ? -0.377 -7.065 -6.458 1.00 94.81 103 ILE A O 1
ATOM 847 N N . ASN A 1 104 ? -0.637 -4.858 -6.762 1.00 94.75 104 ASN A N 1
ATOM 848 C CA . ASN A 1 104 ? -1.116 -4.967 -8.137 1.00 94.75 104 ASN A CA 1
ATOM 849 C C . ASN A 1 104 ? 0.064 -4.838 -9.111 1.00 94.75 104 ASN A C 1
ATOM 851 O O . ASN A 1 104 ? 0.464 -3.727 -9.446 1.00 94.75 104 ASN A O 1
ATOM 855 N N . LEU A 1 105 ? 0.620 -5.960 -9.570 1.00 93.62 105 LEU A N 1
ATOM 856 C CA . LEU A 1 105 ? 1.780 -5.941 -10.470 1.00 93.62 105 LEU A CA 1
ATOM 857 C C . LEU A 1 105 ? 1.478 -5.267 -11.818 1.00 93.62 105 LEU A C 1
ATOM 859 O O . LEU A 1 105 ? 2.325 -4.544 -12.328 1.00 93.62 105 LEU A O 1
ATOM 863 N N . ALA A 1 106 ? 0.253 -5.409 -12.333 1.00 95.00 106 ALA A N 1
ATOM 864 C CA . ALA A 1 106 ? -0.157 -4.811 -13.605 1.00 95.00 106 ALA A CA 1
ATOM 865 C C . ALA A 1 106 ? -0.195 -3.272 -13.573 1.00 95.00 106 ALA A C 1
ATOM 867 O O . ALA A 1 106 ? -0.229 -2.629 -14.616 1.00 95.00 106 ALA A O 1
ATOM 868 N N . TYR A 1 107 ? -0.205 -2.660 -12.383 1.00 95.06 107 TYR A N 1
ATOM 869 C CA . TYR A 1 107 ? -0.107 -1.207 -12.253 1.00 95.06 107 TYR A CA 1
ATOM 870 C C . TYR A 1 107 ? 1.255 -0.686 -12.726 1.00 95.06 107 TYR A C 1
ATOM 872 O O . TYR A 1 107 ? 1.321 0.367 -13.355 1.00 95.06 107 TYR A O 1
ATOM 880 N N . TYR A 1 108 ? 2.333 -1.428 -12.473 1.00 95.50 108 TYR A N 1
ATOM 881 C CA . TYR A 1 108 ? 3.683 -1.003 -12.843 1.00 95.50 108 TYR A CA 1
ATOM 882 C C . TYR A 1 108 ? 3.892 -0.965 -14.357 1.00 95.50 108 TYR A C 1
ATOM 884 O O . TYR A 1 108 ? 4.606 -0.093 -14.841 1.00 95.50 108 TYR A O 1
ATOM 892 N N . ASP A 1 109 ? 3.182 -1.814 -15.103 1.00 92.94 109 ASP A N 1
ATOM 893 C CA . ASP A 1 109 ? 3.187 -1.806 -16.571 1.00 92.94 109 ASP A CA 1
ATOM 894 C C . ASP A 1 109 ? 2.566 -0.524 -17.160 1.00 92.94 109 ASP A C 1
ATOM 896 O O . ASP A 1 109 ? 2.734 -0.229 -18.342 1.00 92.94 109 ASP A O 1
ATOM 900 N N . THR A 1 110 ? 1.827 0.246 -16.352 1.00 95.94 110 THR A N 1
ATOM 901 C CA . THR A 1 110 ? 1.195 1.506 -16.780 1.00 95.94 110 THR A CA 1
ATOM 902 C C . THR A 1 110 ? 2.059 2.741 -16.533 1.00 95.94 110 THR A C 1
ATOM 904 O O . THR A 1 110 ? 1.725 3.819 -17.028 1.00 95.94 110 THR A O 1
ATOM 907 N N . LEU A 1 111 ? 3.147 2.608 -15.769 1.00 96.19 111 LEU A N 1
ATOM 908 C CA . LEU A 1 111 ? 4.004 3.725 -15.383 1.00 96.19 111 LEU A CA 1
ATOM 909 C C . LEU A 1 111 ? 5.153 3.935 -16.384 1.00 96.19 111 LEU A C 1
ATOM 911 O O . LEU A 1 111 ? 5.680 2.960 -16.921 1.00 96.19 111 LEU A O 1
ATOM 915 N N . PRO A 1 112 ? 5.605 5.186 -16.593 1.00 96.81 112 PRO A N 1
ATOM 916 C CA . PRO A 1 112 ? 6.871 5.459 -17.270 1.00 96.81 112 PRO A CA 1
ATOM 917 C C . PRO A 1 112 ? 8.045 4.762 -16.572 1.00 96.81 112 PRO A C 1
ATOM 919 O O . PRO A 1 112 ? 8.029 4.597 -15.352 1.00 96.81 112 PRO A O 1
ATOM 922 N N . LEU A 1 113 ? 9.083 4.397 -17.330 1.00 95.94 113 LEU A N 1
ATOM 923 C CA . LEU A 1 113 ? 10.219 3.610 -16.836 1.00 95.94 113 LEU A CA 1
ATOM 924 C C . LEU A 1 113 ? 10.862 4.216 -15.579 1.00 95.94 113 LEU A C 1
ATOM 926 O O . LEU A 1 113 ? 11.060 3.518 -14.584 1.00 95.94 113 LEU A O 1
ATOM 930 N N . GLU A 1 114 ? 11.149 5.519 -15.592 1.00 95.56 114 GLU A N 1
ATOM 931 C CA . GLU A 1 114 ? 11.796 6.210 -14.475 1.00 95.56 114 GLU A CA 1
ATOM 932 C C . GLU A 1 114 ? 10.935 6.174 -13.203 1.00 95.56 114 GLU A C 1
ATOM 934 O O . GLU A 1 114 ? 11.431 5.894 -12.109 1.00 95.56 114 GLU A O 1
ATOM 939 N N . GLU A 1 115 ? 9.630 6.415 -13.346 1.00 96.88 115 GLU A N 1
ATOM 940 C CA . GLU A 1 115 ? 8.670 6.362 -12.239 1.00 96.88 115 GLU A CA 1
ATOM 941 C C . GLU A 1 115 ? 8.498 4.932 -11.725 1.00 96.88 115 GLU A C 1
ATOM 943 O O . GLU A 1 115 ? 8.416 4.704 -10.517 1.00 96.88 115 GLU A O 1
ATOM 948 N N . CYS A 1 116 ? 8.494 3.959 -12.635 1.00 96.69 116 CYS A N 1
ATOM 949 C CA . CYS A 1 116 ? 8.330 2.551 -12.325 1.00 96.69 116 CYS A CA 1
ATOM 950 C C . CYS A 1 116 ? 9.506 2.012 -11.495 1.00 96.69 116 CYS A C 1
ATOM 952 O O . CYS A 1 116 ? 9.290 1.349 -10.476 1.00 96.69 116 CYS A O 1
ATOM 954 N N . VAL A 1 117 ? 10.751 2.360 -11.844 1.00 97.38 117 VAL A N 1
ATOM 955 C CA . VAL A 1 117 ? 11.946 1.986 -11.061 1.00 97.38 117 VAL A CA 1
ATOM 956 C C . VAL A 1 117 ? 11.874 2.545 -9.637 1.00 97.38 117 VAL A C 1
ATOM 958 O O . VAL A 1 117 ? 12.112 1.815 -8.673 1.00 97.38 117 VAL A O 1
ATOM 961 N N . ILE A 1 118 ? 11.494 3.816 -9.480 1.00 97.12 118 ILE A N 1
ATOM 962 C CA . ILE A 1 118 ? 11.369 4.448 -8.158 1.00 97.12 118 ILE A CA 1
ATOM 963 C C . ILE A 1 118 ? 10.238 3.795 -7.354 1.00 97.12 118 ILE A C 1
ATOM 965 O O . ILE A 1 118 ? 10.427 3.444 -6.189 1.00 97.12 118 ILE A O 1
ATOM 969 N N . ALA A 1 119 ? 9.070 3.599 -7.971 1.00 97.31 119 ALA A N 1
ATOM 970 C CA . ALA A 1 119 ? 7.898 3.037 -7.310 1.00 97.31 119 ALA A CA 1
ATOM 971 C C . ALA A 1 119 ? 8.122 1.585 -6.862 1.00 97.31 119 ALA A C 1
ATOM 973 O O . ALA A 1 119 ? 7.740 1.216 -5.750 1.00 97.31 119 ALA A O 1
ATOM 974 N N . THR A 1 120 ? 8.762 0.762 -7.699 1.00 97.62 120 THR A N 1
ATOM 975 C CA . THR A 1 120 ? 9.108 -0.627 -7.355 1.00 97.62 120 THR A CA 1
ATOM 976 C C . THR A 1 120 ? 10.165 -0.687 -6.251 1.00 97.62 120 THR A C 1
ATOM 978 O O . THR A 1 120 ? 9.996 -1.451 -5.303 1.00 97.62 120 THR A O 1
ATOM 981 N N . GLY A 1 121 ? 11.198 0.162 -6.298 1.00 97.69 121 GLY A N 1
ATOM 982 C CA . GLY A 1 121 ? 12.215 0.247 -5.244 1.00 97.69 121 GLY A CA 1
ATOM 983 C C . GLY A 1 121 ? 11.641 0.685 -3.891 1.00 97.69 121 GLY A C 1
ATOM 984 O O . GLY A 1 121 ? 11.904 0.056 -2.867 1.00 97.69 121 GLY A O 1
ATOM 985 N N . ALA A 1 122 ? 10.788 1.714 -3.883 1.00 97.75 122 ALA A N 1
ATOM 986 C CA . ALA A 1 122 ? 10.123 2.190 -2.669 1.00 97.75 122 ALA A CA 1
ATOM 987 C C . ALA A 1 122 ? 9.172 1.139 -2.075 1.00 97.75 122 ALA A C 1
ATOM 989 O O . ALA A 1 122 ? 9.134 0.940 -0.859 1.00 97.75 122 ALA A O 1
ATOM 990 N N . MET A 1 123 ? 8.418 0.438 -2.926 1.00 97.69 123 MET A N 1
ATOM 991 C CA . MET A 1 123 ? 7.523 -0.628 -2.483 1.00 97.69 123 MET A CA 1
ATOM 992 C C . MET A 1 123 ? 8.298 -1.840 -1.939 1.00 97.69 123 MET A C 1
ATOM 994 O O . MET A 1 123 ? 7.863 -2.442 -0.958 1.00 97.69 123 MET A O 1
ATOM 998 N N . LEU A 1 124 ? 9.464 -2.169 -2.511 1.00 97.69 124 LEU A N 1
ATOM 999 C CA . LEU A 1 124 ? 10.355 -3.201 -1.968 1.00 97.69 124 LEU A CA 1
ATOM 1000 C C . LEU A 1 124 ? 10.842 -2.853 -0.560 1.00 97.69 124 LEU A C 1
ATOM 1002 O O . LEU A 1 124 ? 10.712 -3.691 0.330 1.00 97.69 124 LEU A O 1
ATOM 1006 N N . ASP A 1 125 ? 11.353 -1.636 -0.342 1.00 97.56 125 ASP A N 1
ATOM 1007 C CA . ASP A 1 125 ? 11.796 -1.188 0.990 1.00 97.56 125 ASP A CA 1
ATOM 1008 C C . ASP A 1 125 ? 10.650 -1.266 2.009 1.00 97.56 125 ASP A C 1
ATOM 1010 O O . ASP A 1 125 ? 10.811 -1.793 3.112 1.00 97.56 125 ASP A O 1
ATOM 1014 N N . PHE A 1 126 ? 9.456 -0.812 1.619 1.00 97.38 126 PHE A N 1
ATOM 1015 C CA . PHE A 1 126 ? 8.271 -0.904 2.463 1.00 97.38 126 PHE A CA 1
ATOM 1016 C C . PHE A 1 126 ? 7.924 -2.356 2.823 1.00 97.38 126 PHE A C 1
ATOM 1018 O O . PHE A 1 126 ? 7.801 -2.680 4.007 1.00 97.38 126 PHE A O 1
ATOM 1025 N N . LEU A 1 127 ? 7.795 -3.246 1.833 1.00 97.06 127 LEU A N 1
ATOM 1026 C CA . LEU A 1 127 ? 7.435 -4.641 2.088 1.00 97.06 127 LEU A CA 1
ATOM 1027 C C . LEU A 1 127 ? 8.499 -5.384 2.900 1.00 97.06 127 LEU A C 1
ATOM 1029 O O . LEU A 1 127 ? 8.146 -6.221 3.727 1.00 97.06 127 LEU A O 1
ATOM 1033 N N . GLN A 1 128 ? 9.783 -5.072 2.716 1.00 96.75 128 GLN A N 1
ATOM 1034 C CA . GLN A 1 128 ? 10.853 -5.640 3.535 1.00 96.75 128 GLN A CA 1
ATOM 1035 C C . GLN A 1 128 ? 10.677 -5.269 5.010 1.00 96.75 128 GLN A C 1
ATOM 1037 O O . GLN A 1 128 ? 10.775 -6.143 5.867 1.00 96.75 128 GLN A O 1
ATOM 1042 N N . ARG A 1 129 ? 10.333 -4.014 5.326 1.00 95.81 129 ARG A N 1
ATOM 1043 C CA . ARG A 1 129 ? 10.034 -3.600 6.711 1.00 95.81 129 ARG A CA 1
ATOM 1044 C C . ARG A 1 129 ? 8.834 -4.346 7.289 1.00 95.81 129 ARG A C 1
ATOM 1046 O O . ARG A 1 129 ? 8.866 -4.720 8.457 1.00 95.81 129 ARG A O 1
ATOM 1053 N N . VAL A 1 130 ? 7.795 -4.570 6.481 1.00 95.75 130 VAL A N 1
ATOM 1054 C CA . VAL A 1 130 ? 6.617 -5.355 6.885 1.00 95.75 130 VAL A CA 1
ATOM 1055 C C . VAL A 1 130 ? 7.000 -6.813 7.159 1.00 95.75 130 VAL A C 1
ATOM 1057 O O . VAL A 1 130 ? 6.602 -7.369 8.179 1.00 95.75 130 VAL A O 1
ATOM 1060 N N . TYR A 1 131 ? 7.809 -7.417 6.288 1.00 95.69 131 TYR A N 1
ATOM 1061 C CA . TYR A 1 131 ? 8.275 -8.799 6.418 1.00 95.69 131 TYR A CA 1
ATOM 1062 C C . TYR A 1 131 ? 9.069 -9.039 7.713 1.00 95.69 131 TYR A C 1
ATOM 1064 O O . TYR A 1 131 ? 8.907 -10.078 8.346 1.00 95.69 131 TYR A O 1
ATOM 1072 N N . MET A 1 132 ? 9.868 -8.066 8.165 1.00 94.50 132 MET A N 1
ATOM 1073 C CA . MET A 1 132 ? 10.674 -8.204 9.390 1.00 94.50 132 MET A CA 1
ATOM 1074 C C . MET A 1 132 ? 9.854 -8.272 10.689 1.00 94.50 132 MET A C 1
ATOM 1076 O O . MET A 1 132 ? 10.413 -8.588 11.736 1.00 94.50 132 MET A O 1
ATOM 1080 N N . LYS A 1 133 ? 8.552 -7.961 10.653 1.00 89.50 133 LYS A N 1
ATOM 1081 C CA . LYS A 1 133 ? 7.702 -7.852 11.849 1.00 89.50 133 LYS A CA 1
ATOM 1082 C C . LYS A 1 133 ? 7.053 -9.179 12.298 1.00 89.50 133 LYS A C 1
ATOM 1084 O O . LYS A 1 133 ? 6.342 -9.182 13.294 1.00 89.50 133 LYS A O 1
ATOM 1089 N N . ASP A 1 134 ? 7.307 -10.289 11.603 1.00 87.06 134 ASP A N 1
ATOM 1090 C CA . ASP A 1 134 ? 6.715 -11.613 11.881 1.00 87.06 134 ASP A CA 1
ATOM 1091 C C . ASP A 1 134 ? 5.184 -11.564 12.051 1.00 87.06 134 ASP A C 1
ATOM 1093 O O . ASP A 1 134 ? 4.608 -11.642 13.135 1.00 87.06 134 ASP A O 1
ATOM 1097 N N . THR A 1 135 ? 4.505 -11.351 10.929 1.00 90.31 135 THR A N 1
ATOM 1098 C CA . THR A 1 135 ? 3.045 -11.209 10.857 1.00 90.31 135 THR A CA 1
ATOM 1099 C C . THR A 1 135 ? 2.378 -12.480 10.308 1.00 90.31 135 THR A C 1
ATOM 1101 O O . THR A 1 135 ? 3.028 -13.273 9.621 1.00 90.31 135 THR A O 1
ATOM 1104 N N . PRO A 1 136 ? 1.057 -12.675 10.491 1.00 92.19 136 PRO A N 1
ATOM 1105 C CA . PRO A 1 136 ? 0.347 -13.836 9.935 1.00 92.19 136 PRO A CA 1
ATOM 1106 C C . PRO A 1 136 ? 0.402 -13.950 8.401 1.00 92.19 136 PRO A C 1
ATOM 1108 O O . PRO A 1 136 ? 0.144 -15.014 7.848 1.00 92.19 136 PRO A O 1
ATOM 1111 N N . TYR A 1 137 ? 0.716 -12.853 7.709 1.00 94.44 137 TYR A N 1
ATOM 1112 C CA . TYR A 1 137 ? 0.775 -12.754 6.250 1.00 94.44 137 TYR A CA 1
ATOM 1113 C C . TYR A 1 137 ? 2.215 -12.670 5.709 1.00 94.44 137 TYR A C 1
ATOM 1115 O O . TYR A 1 137 ? 2.410 -12.355 4.534 1.00 94.44 137 TYR A O 1
ATOM 1123 N N . THR A 1 138 ? 3.222 -12.981 6.533 1.00 95.56 138 THR A N 1
ATOM 1124 C CA . THR A 1 138 ? 4.655 -12.915 6.183 1.00 95.56 138 THR A CA 1
ATOM 1125 C C . THR A 1 138 ? 4.991 -13.690 4.908 1.00 95.56 138 THR A C 1
ATOM 1127 O O . THR A 1 138 ? 5.621 -13.138 4.008 1.00 95.56 138 THR A O 1
ATOM 1130 N N . GLU A 1 139 ? 4.501 -14.924 4.766 1.00 96.12 139 GLU A N 1
ATOM 1131 C CA . GLU A 1 139 ? 4.746 -15.750 3.571 1.00 96.12 139 GLU A CA 1
ATOM 1132 C C . GLU A 1 139 ? 4.155 -15.138 2.295 1.00 96.12 139 GLU A C 1
ATOM 1134 O O . GLU A 1 139 ? 4.764 -15.170 1.223 1.00 96.12 139 GLU A O 1
ATOM 1139 N N . ALA A 1 140 ? 2.967 -14.542 2.406 1.00 96.19 140 ALA A N 1
ATOM 1140 C CA . ALA A 1 140 ? 2.304 -13.912 1.275 1.00 96.19 140 ALA A CA 1
ATOM 1141 C C . ALA A 1 140 ? 3.003 -12.602 0.873 1.00 96.19 140 ALA A C 1
ATOM 1143 O O . ALA A 1 140 ? 3.197 -12.353 -0.316 1.00 96.19 140 ALA A O 1
ATOM 1144 N N . VAL A 1 141 ? 3.461 -11.810 1.848 1.00 97.00 141 VAL A N 1
ATOM 1145 C CA . VAL A 1 141 ? 4.304 -10.628 1.600 1.00 97.00 141 VAL A CA 1
ATOM 1146 C C . VAL A 1 141 ? 5.628 -11.034 0.959 1.00 97.00 141 VAL A C 1
ATOM 1148 O O . VAL A 1 141 ? 6.055 -10.410 -0.008 1.00 97.00 141 VAL A O 1
ATOM 1151 N N . TYR A 1 142 ? 6.261 -12.110 1.427 1.00 96.94 142 TYR A N 1
ATOM 1152 C CA . TYR A 1 142 ? 7.503 -12.611 0.842 1.00 96.94 142 TYR A 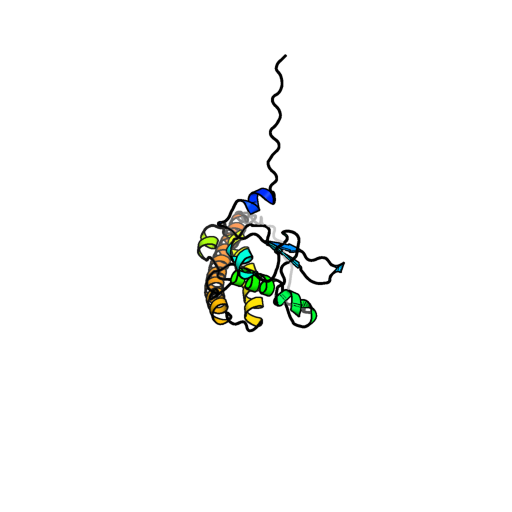CA 1
ATOM 1153 C C . TYR A 1 142 ? 7.328 -13.060 -0.615 1.00 96.94 142 TYR A C 1
ATOM 1155 O O . TYR A 1 142 ? 8.186 -12.800 -1.464 1.00 96.94 142 TYR A O 1
ATOM 1163 N N . ALA A 1 143 ? 6.204 -13.705 -0.939 1.00 96.69 143 ALA A N 1
ATOM 1164 C CA . ALA A 1 143 ? 5.873 -14.048 -2.316 1.00 96.69 143 ALA A CA 1
ATOM 1165 C C . ALA A 1 143 ? 5.797 -12.800 -3.214 1.00 96.69 143 ALA A C 1
ATOM 1167 O O . ALA A 1 143 ? 6.361 -12.822 -4.312 1.00 96.69 143 ALA A O 1
ATOM 1168 N N . ASP A 1 144 ? 5.183 -11.716 -2.734 1.00 96.50 144 ASP A N 1
ATOM 1169 C CA . ASP A 1 144 ? 5.096 -10.445 -3.461 1.00 96.50 144 ASP A CA 1
ATOM 1170 C C . ASP A 1 144 ? 6.472 -9.768 -3.591 1.00 96.50 144 ASP A C 1
ATOM 1172 O O . ASP A 1 144 ? 6.839 -9.349 -4.692 1.00 96.50 144 ASP A O 1
ATOM 1176 N N . ILE A 1 145 ? 7.292 -9.759 -2.528 1.00 97.44 145 ILE A N 1
ATOM 1177 C CA . ILE A 1 145 ? 8.680 -9.256 -2.562 1.00 97.44 145 ILE A CA 1
ATOM 1178 C C . ILE A 1 145 ? 9.476 -9.952 -3.666 1.00 97.44 145 ILE A C 1
ATOM 1180 O O . ILE A 1 145 ? 10.138 -9.285 -4.458 1.00 97.44 145 ILE A O 1
ATOM 1184 N N . ARG A 1 146 ? 9.402 -11.287 -3.770 1.00 97.50 146 ARG A N 1
ATOM 1185 C CA . ARG A 1 146 ? 10.156 -12.033 -4.792 1.00 97.50 146 ARG A CA 1
ATOM 1186 C C . ARG A 1 146 ? 9.772 -11.643 -6.217 1.00 97.50 146 ARG A C 1
ATOM 1188 O O . ARG A 1 146 ? 10.646 -11.605 -7.084 1.00 97.50 146 ARG A O 1
ATOM 1195 N N . HIS A 1 147 ? 8.491 -11.392 -6.479 1.00 96.19 147 HIS A N 1
ATOM 1196 C CA . HIS A 1 147 ? 8.038 -10.959 -7.803 1.00 96.19 147 HIS A CA 1
ATOM 1197 C C . HIS A 1 147 ? 8.494 -9.533 -8.094 1.00 96.19 147 HIS A C 1
ATOM 1199 O O . HIS A 1 147 ? 9.099 -9.280 -9.137 1.00 96.19 147 HIS A O 1
ATOM 1205 N N . LEU A 1 148 ? 8.272 -8.629 -7.142 1.00 97.31 148 LEU A N 1
ATOM 1206 C CA . LEU A 1 148 ? 8.624 -7.225 -7.279 1.00 97.31 148 LEU A CA 1
ATOM 1207 C C . LEU A 1 148 ? 10.140 -7.023 -7.420 1.00 97.31 148 LEU A C 1
ATOM 1209 O O . LEU A 1 148 ? 10.578 -6.191 -8.204 1.00 97.31 148 LEU A O 1
ATOM 1213 N N . GLN A 1 149 ? 10.951 -7.824 -6.727 1.00 97.56 149 GLN A N 1
ATOM 1214 C CA . GLN A 1 149 ? 12.410 -7.744 -6.788 1.00 97.56 149 GLN A CA 1
ATOM 1215 C C . GLN A 1 149 ? 12.948 -8.144 -8.164 1.00 97.56 149 GLN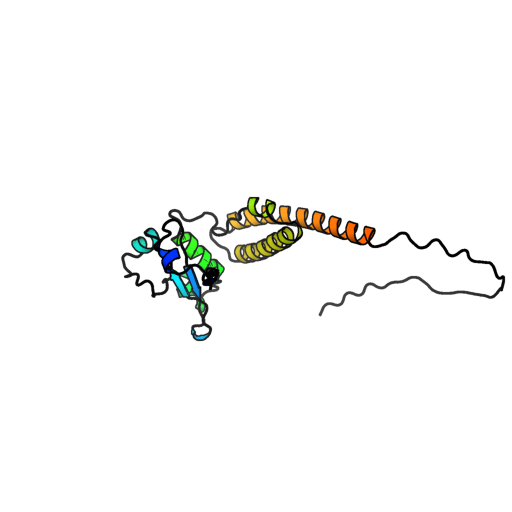 A C 1
ATOM 1217 O O . GLN A 1 149 ? 13.817 -7.464 -8.704 1.00 97.56 149 GLN A O 1
ATOM 1222 N N . LYS A 1 150 ? 12.412 -9.217 -8.760 1.00 97.31 150 LYS A N 1
ATOM 1223 C CA . LYS A 1 150 ? 12.767 -9.614 -10.132 1.00 97.31 150 LYS A CA 1
ATOM 1224 C C . LYS A 1 150 ? 12.414 -8.516 -11.131 1.00 97.31 150 LYS A C 1
ATOM 1226 O O . LYS A 1 150 ? 13.236 -8.185 -11.977 1.00 97.31 150 LYS A O 1
ATOM 1231 N N . MET A 1 151 ? 11.217 -7.948 -11.002 1.00 96.06 151 MET A N 1
ATOM 1232 C CA . MET A 1 151 ? 10.754 -6.846 -11.843 1.00 96.06 151 MET A CA 1
ATOM 1233 C C . MET A 1 151 ? 11.656 -5.614 -11.701 1.00 96.06 151 MET A C 1
ATOM 1235 O O . MET A 1 151 ? 12.120 -5.083 -12.703 1.00 96.06 151 MET A O 1
ATOM 1239 N N . HIS A 1 152 ? 11.972 -5.204 -10.470 1.00 97.81 152 HIS A N 1
ATOM 1240 C CA . HIS A 1 152 ? 12.813 -4.038 -10.203 1.00 97.81 152 HIS A CA 1
ATOM 1241 C C . HIS A 1 152 ? 14.203 -4.154 -10.841 1.00 97.81 152 HIS A C 1
ATOM 1243 O O . HIS A 1 152 ? 14.680 -3.186 -11.422 1.00 97.81 152 HIS A O 1
ATOM 1249 N N . PHE A 1 153 ? 14.838 -5.332 -10.789 1.00 97.62 153 PHE A N 1
ATOM 1250 C CA . PHE A 1 153 ? 16.143 -5.524 -11.427 1.00 97.62 153 PHE A CA 1
ATOM 1251 C C . PHE A 1 153 ? 16.092 -5.394 -12.951 1.00 97.62 153 PHE A C 1
ATOM 1253 O O . PHE A 1 153 ? 16.990 -4.784 -13.523 1.00 97.62 153 PHE A O 1
ATOM 1260 N N . VAL A 1 154 ? 15.046 -5.920 -13.596 1.00 97.00 154 VAL A N 1
ATOM 1261 C CA . VAL A 1 154 ? 14.861 -5.774 -15.050 1.00 97.00 154 VAL A CA 1
ATOM 1262 C C . VAL A 1 154 ? 14.677 -4.303 -15.422 1.00 97.00 154 VAL A C 1
ATOM 1264 O O . VAL A 1 154 ? 15.369 -3.802 -16.301 1.00 97.00 154 VAL A O 1
ATOM 1267 N N . LEU A 1 155 ? 13.803 -3.593 -14.704 1.00 96.38 155 LEU A N 1
ATOM 1268 C CA . LEU A 1 155 ? 13.540 -2.172 -14.950 1.00 96.38 155 LEU A CA 1
ATOM 1269 C C . LEU A 1 155 ? 14.780 -1.304 -14.706 1.00 96.38 155 LEU A C 1
ATOM 1271 O O . LEU A 1 155 ? 15.031 -0.345 -15.431 1.00 96.38 155 LEU A O 1
ATOM 1275 N N . TYR A 1 156 ? 15.561 -1.628 -13.675 1.00 96.69 156 TYR A N 1
ATOM 1276 C CA . TYR A 1 156 ? 16.785 -0.900 -13.367 1.00 96.69 156 TYR A CA 1
ATOM 1277 C C . TYR A 1 156 ? 17.842 -1.073 -14.464 1.00 96.69 156 TYR A C 1
ATOM 1279 O O . TYR A 1 156 ? 18.488 -0.096 -14.838 1.00 96.69 156 TYR A O 1
ATOM 1287 N N . ASP A 1 157 ? 18.000 -2.286 -14.999 1.00 97.31 157 ASP A N 1
ATOM 1288 C CA . ASP A 1 157 ? 18.927 -2.571 -16.101 1.00 97.31 157 ASP A CA 1
ATOM 1289 C C . ASP A 1 157 ? 18.518 -1.851 -17.397 1.00 97.31 157 ASP A C 1
ATOM 1291 O O . ASP A 1 157 ? 19.350 -1.234 -18.070 1.00 97.31 157 ASP A O 1
ATOM 1295 N N . GLU A 1 158 ? 17.217 -1.833 -17.697 1.00 96.50 158 GLU A N 1
ATOM 1296 C CA . GLU A 1 158 ? 16.655 -1.083 -18.824 1.00 96.50 158 GLU A CA 1
ATOM 1297 C C . GLU A 1 158 ? 16.919 0.423 -18.680 1.00 96.50 158 GLU A C 1
ATOM 1299 O O . GLU A 1 158 ? 17.434 1.066 -19.600 1.00 96.50 158 GLU A O 1
ATOM 1304 N N . LEU A 1 159 ? 16.651 0.983 -17.495 1.00 96.56 159 LEU A N 1
ATOM 1305 C CA . LEU A 1 159 ? 16.917 2.391 -17.207 1.00 96.56 159 LEU A CA 1
ATOM 1306 C C . LEU A 1 159 ? 18.413 2.712 -17.308 1.00 96.56 159 LEU A C 1
ATOM 1308 O O . LEU A 1 159 ? 18.794 3.737 -17.875 1.00 96.56 159 LEU A O 1
ATOM 1312 N N . HIS A 1 160 ? 19.274 1.845 -16.777 1.00 95.75 160 HIS A N 1
ATOM 1313 C CA . HIS A 1 160 ? 20.719 2.033 -16.827 1.00 95.75 160 HIS A CA 1
ATOM 1314 C C . HIS A 1 160 ? 21.252 2.030 -18.267 1.00 95.75 160 HIS A C 1
ATOM 1316 O O . HIS A 1 160 ? 22.059 2.894 -18.633 1.00 95.75 160 HIS A O 1
ATOM 1322 N N . SER A 1 161 ? 20.756 1.113 -19.098 1.00 95.88 161 SER A N 1
ATOM 1323 C CA . SER A 1 161 ? 21.097 1.030 -20.521 1.00 95.88 161 SER A CA 1
ATOM 1324 C C . SER A 1 161 ? 20.683 2.303 -21.260 1.00 95.88 161 SER A C 1
ATOM 1326 O O . SER A 1 161 ? 21.507 2.953 -21.907 1.00 95.88 161 SER A O 1
ATOM 1328 N N . PHE A 1 162 ? 19.439 2.743 -21.060 1.00 94.12 162 PHE A N 1
ATOM 1329 C CA . PHE A 1 162 ? 18.904 3.966 -21.655 1.00 94.12 162 PHE A CA 1
ATOM 1330 C C . PHE A 1 162 ? 19.695 5.229 -21.275 1.00 94.12 162 PHE A C 1
ATOM 1332 O O . PHE A 1 162 ? 19.957 6.099 -22.113 1.00 94.12 162 PHE A O 1
ATOM 1339 N N . LEU A 1 163 ? 20.113 5.343 -20.011 1.00 93.31 163 LEU A N 1
ATOM 1340 C CA . LEU A 1 163 ? 20.930 6.466 -19.548 1.00 93.31 163 LEU A CA 1
ATOM 1341 C C . LEU A 1 163 ? 22.340 6.440 -20.154 1.00 93.31 163 LEU A C 1
ATOM 1343 O O . LEU A 1 163 ? 22.859 7.492 -20.536 1.00 93.31 163 LEU A O 1
ATOM 1347 N N . THR A 1 164 ? 22.939 5.258 -20.290 1.00 94.00 164 THR A N 1
ATOM 1348 C CA . THR A 1 164 ? 24.268 5.076 -20.894 1.00 94.00 164 THR A CA 1
ATOM 1349 C C . THR A 1 164 ? 24.278 5.441 -22.381 1.00 94.00 164 THR A C 1
ATOM 1351 O O . THR A 1 164 ? 25.183 6.138 -22.854 1.00 94.00 164 THR A O 1
ATOM 1354 N N . GLU A 1 165 ? 23.245 5.044 -23.126 1.00 92.88 165 GLU A N 1
ATOM 1355 C CA . GLU A 1 165 ? 23.072 5.418 -24.535 1.00 92.88 165 GLU A CA 1
ATOM 1356 C C . GLU A 1 165 ? 22.942 6.935 -24.708 1.00 92.88 165 GLU A C 1
ATOM 1358 O O . GLU A 1 165 ? 23.605 7.532 -25.560 1.00 92.88 165 GLU A O 1
ATOM 1363 N N . ARG A 1 166 ? 22.147 7.587 -23.849 1.00 89.19 166 ARG A N 1
ATOM 1364 C CA . ARG A 1 166 ? 21.999 9.049 -23.856 1.00 89.19 166 ARG A CA 1
ATOM 1365 C C . ARG A 1 166 ? 23.306 9.774 -23.571 1.00 89.19 166 ARG A C 1
ATOM 1367 O O . ARG A 1 166 ? 23.586 10.780 -24.217 1.00 89.19 166 ARG A O 1
ATOM 1374 N N . GLN A 1 167 ? 24.106 9.278 -22.630 1.00 86.50 167 GLN A N 1
ATOM 1375 C CA . GLN A 1 167 ? 25.421 9.852 -22.344 1.00 86.50 167 GLN A CA 1
ATOM 1376 C C . GLN A 1 167 ? 26.360 9.716 -23.545 1.00 86.50 167 GLN A C 1
ATOM 1378 O O . GLN A 1 167 ? 27.017 10.686 -23.916 1.00 86.50 167 GLN A O 1
ATOM 1383 N N . SER A 1 168 ? 26.35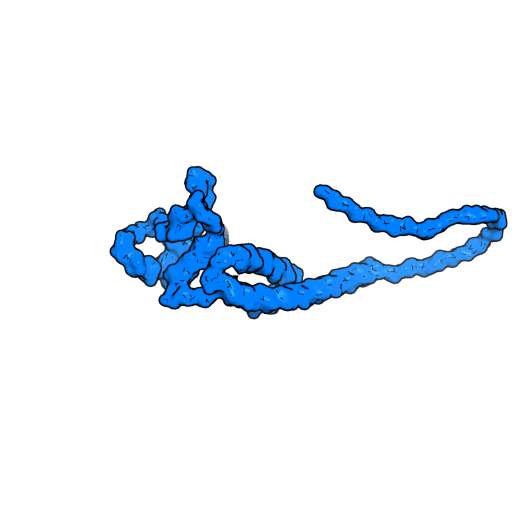8 8.553 -24.196 1.00 84.81 168 SER A N 1
ATOM 1384 C CA . SER A 1 168 ? 27.188 8.275 -25.373 1.00 84.81 168 SER A CA 1
ATOM 1385 C C . SER A 1 168 ? 26.805 9.142 -26.578 1.00 84.81 168 SER A C 1
ATOM 1387 O O . SER A 1 168 ? 27.679 9.644 -27.275 1.00 84.81 168 SER A O 1
ATOM 1389 N N . ALA A 1 169 ? 25.509 9.385 -26.797 1.00 78.44 169 ALA A N 1
ATOM 1390 C CA . ALA A 1 169 ? 25.020 10.252 -27.871 1.00 78.44 169 ALA A CA 1
ATOM 1391 C C . ALA A 1 169 ? 25.327 11.745 -27.645 1.00 78.44 169 ALA A C 1
ATOM 1393 O O . ALA A 1 169 ? 25.418 12.512 -28.603 1.00 78.44 169 ALA A O 1
ATOM 1394 N N . ASN A 1 170 ? 25.489 12.165 -26.386 1.00 70.50 170 ASN A N 1
ATOM 1395 C CA . ASN A 1 170 ? 25.805 13.551 -26.036 1.00 70.50 170 ASN A CA 1
ATOM 1396 C C . ASN A 1 170 ? 27.309 13.869 -26.149 1.00 70.50 170 ASN A C 1
ATOM 1398 O O . ASN A 1 170 ? 27.698 15.037 -26.174 1.00 70.50 170 ASN A O 1
ATOM 1402 N N . VAL A 1 171 ? 28.160 12.843 -26.250 1.00 66.19 171 VAL A N 1
ATOM 1403 C CA . VAL A 1 171 ? 29.572 12.978 -26.619 1.00 66.19 171 VAL A CA 1
ATOM 1404 C C . VAL A 1 171 ? 29.650 12.961 -28.151 1.00 66.19 171 VAL A C 1
ATOM 1406 O O . VAL A 1 171 ? 29.741 11.909 -28.775 1.00 66.19 171 VAL A O 1
ATOM 1409 N N . GLY A 1 172 ? 29.555 14.140 -28.776 1.00 60.34 172 GLY A N 1
ATOM 1410 C CA . GLY A 1 172 ? 29.730 14.299 -30.227 1.00 60.34 172 GLY A CA 1
ATOM 1411 C C . GLY A 1 172 ? 31.083 13.759 -30.732 1.00 60.34 172 GLY A C 1
ATOM 1412 O O . GLY A 1 172 ? 31.988 13.520 -29.928 1.00 60.34 172 GLY A O 1
ATOM 1413 N N . PRO A 1 173 ? 31.250 13.563 -32.059 1.00 62.12 173 PRO A N 1
ATOM 1414 C CA . PRO A 1 173 ? 32.453 12.955 -32.623 1.00 62.12 173 PRO A CA 1
ATOM 1415 C C . PRO A 1 173 ? 33.701 13.704 -32.154 1.00 62.12 173 PRO A C 1
ATOM 1417 O O . PRO A 1 173 ? 33.746 14.936 -32.208 1.00 62.12 173 PRO A O 1
ATOM 1420 N N . ALA A 1 174 ? 34.698 12.948 -31.684 1.00 59.56 174 ALA A N 1
ATOM 1421 C CA . ALA A 1 174 ? 35.971 13.498 -31.239 1.00 59.56 174 ALA A CA 1
ATOM 1422 C C . ALA A 1 174 ? 36.516 14.468 -32.305 1.00 59.56 174 ALA A C 1
ATOM 1424 O O . ALA A 1 174 ? 36.497 14.121 -33.493 1.00 59.56 174 ALA A O 1
ATOM 1425 N N . PRO A 1 175 ? 36.980 15.674 -31.920 1.00 60.88 175 PRO A N 1
ATOM 1426 C CA . PRO A 1 175 ? 37.593 16.580 -32.876 1.00 60.88 175 PRO A CA 1
ATOM 1427 C C . PRO A 1 175 ? 38.732 15.835 -33.586 1.00 60.88 175 PRO A C 1
ATOM 1429 O O . PRO A 1 175 ? 39.471 15.092 -32.927 1.00 60.88 175 PRO A O 1
ATOM 1432 N N . PRO A 1 176 ? 38.863 15.976 -34.920 1.00 60.78 176 PRO A N 1
ATOM 1433 C CA . PRO A 1 176 ? 39.910 15.288 -35.659 1.00 60.78 176 PRO A CA 1
ATOM 1434 C C . PRO A 1 176 ? 41.267 15.628 -35.033 1.00 60.78 176 PRO A C 1
ATOM 1436 O O . PRO A 1 176 ? 41.454 16.767 -34.587 1.00 60.78 176 PRO A O 1
ATOM 1439 N N . PRO A 1 177 ? 42.208 14.667 -34.974 1.00 57.28 177 PRO A N 1
ATOM 1440 C CA . PRO A 1 177 ? 43.515 14.919 -34.393 1.00 57.28 177 PRO A CA 1
ATOM 1441 C C . PRO A 1 177 ? 44.124 16.123 -35.106 1.00 57.28 177 PRO A C 1
ATOM 1443 O O . PRO A 1 177 ? 44.281 16.114 -36.329 1.00 57.28 177 PRO A O 1
ATOM 1446 N N . ALA A 1 178 ? 44.408 17.179 -34.339 1.00 51.50 178 ALA A N 1
ATOM 1447 C CA . ALA A 1 178 ? 45.083 18.357 -34.849 1.00 51.50 178 ALA A CA 1
ATOM 1448 C C . ALA A 1 178 ? 46.363 17.884 -35.541 1.00 51.50 178 ALA A C 1
ATOM 1450 O O . ALA A 1 178 ? 47.220 17.263 -34.910 1.00 51.50 178 ALA A O 1
ATOM 1451 N N . ALA A 1 179 ? 46.452 18.118 -36.852 1.00 47.06 179 ALA A N 1
ATOM 1452 C CA . ALA A 1 179 ? 47.638 17.814 -37.627 1.00 47.06 179 ALA A CA 1
ATOM 1453 C C . ALA A 1 179 ? 48.821 18.521 -36.960 1.00 47.06 179 ALA A C 1
ATOM 1455 O O . ALA A 1 179 ? 48.908 19.750 -36.959 1.00 47.06 179 ALA A O 1
ATOM 1456 N N . VAL A 1 180 ? 49.696 17.733 -36.337 1.00 49.00 180 VAL A N 1
ATOM 1457 C CA . VAL A 1 180 ? 50.903 18.224 -35.684 1.00 49.00 180 VAL A CA 1
ATOM 1458 C C . VAL A 1 180 ? 51.835 18.680 -36.803 1.00 49.00 180 VAL A C 1
ATOM 1460 O O . VAL A 1 180 ? 52.549 17.881 -37.406 1.00 49.00 180 VAL A O 1
ATOM 1463 N N . ALA A 1 181 ? 51.765 19.967 -37.147 1.00 42.47 181 ALA A N 1
ATOM 1464 C CA . ALA A 1 181 ? 52.738 20.600 -38.017 1.00 42.47 181 ALA A CA 1
ATOM 1465 C C . ALA A 1 181 ? 54.096 20.530 -37.312 1.00 42.47 181 ALA A C 1
ATOM 1467 O O . ALA A 1 181 ? 54.274 21.055 -36.212 1.00 42.47 181 ALA A O 1
ATOM 1468 N N . GLY A 1 182 ? 55.025 19.803 -37.928 1.00 40.88 182 GLY A N 1
ATOM 1469 C CA . GLY A 1 182 ? 56.346 19.561 -37.382 1.00 40.88 182 GLY A CA 1
ATOM 1470 C C . GLY A 1 182 ? 57.116 20.856 -37.138 1.00 40.88 182 GLY A C 1
ATOM 1471 O O . GLY A 1 182 ? 57.254 21.694 -38.024 1.00 40.88 182 GLY A O 1
ATOM 1472 N N . ALA A 1 183 ? 57.697 20.957 -35.951 1.00 35.38 183 AL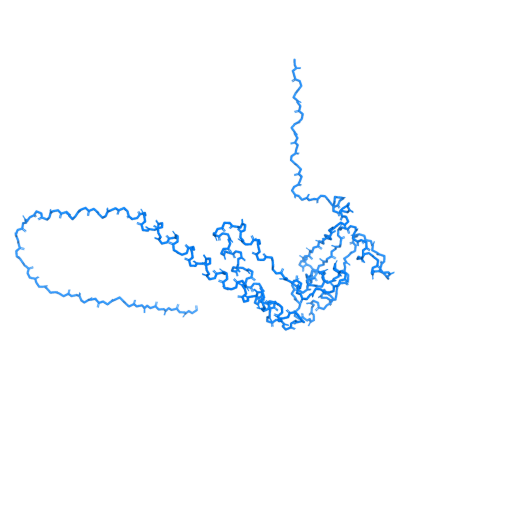A A N 1
ATOM 1473 C CA . ALA A 1 183 ? 58.898 21.736 -35.720 1.00 35.38 183 ALA A CA 1
ATOM 1474 C C . ALA A 1 183 ? 59.830 20.876 -34.867 1.00 35.38 183 ALA A C 1
ATOM 1476 O O . ALA A 1 183 ? 59.530 20.530 -33.726 1.00 35.38 183 ALA A O 1
ATOM 1477 N N . ALA A 1 184 ? 60.930 20.459 -35.487 1.00 39.97 184 ALA A N 1
ATOM 1478 C CA . ALA A 1 184 ? 61.999 19.705 -34.865 1.00 39.97 184 ALA A CA 1
ATOM 1479 C C . ALA A 1 184 ? 62.648 20.515 -33.731 1.00 39.97 184 ALA A C 1
ATOM 1481 O O . ALA A 1 184 ? 62.965 21.690 -33.903 1.00 39.97 184 ALA A O 1
ATOM 1482 N N . GLY A 1 185 ? 62.897 19.863 -32.597 1.00 32.16 185 GLY A N 1
ATOM 1483 C CA . GLY A 1 185 ? 63.653 20.424 -31.482 1.00 32.16 185 GLY A CA 1
ATOM 1484 C C . GLY A 1 185 ? 63.909 19.359 -30.423 1.00 32.16 185 GLY A C 1
ATOM 1485 O O . GLY A 1 185 ? 63.018 19.007 -29.662 1.00 32.16 185 GLY A O 1
ATOM 1486 N N . ALA A 1 186 ? 65.115 18.799 -30.435 1.00 37.72 186 ALA A N 1
ATOM 1487 C CA . ALA A 1 186 ? 65.580 17.738 -29.550 1.00 37.72 186 ALA A CA 1
ATOM 1488 C C . ALA A 1 186 ? 65.657 18.168 -28.070 1.00 37.72 186 ALA A C 1
ATOM 1490 O O . ALA A 1 186 ? 66.058 19.294 -27.785 1.00 37.72 186 ALA A O 1
ATOM 1491 N N . GLY A 1 187 ? 65.389 17.244 -27.132 1.00 30.72 187 GLY A N 1
ATOM 1492 C CA . GLY A 1 187 ? 65.756 17.437 -25.721 1.00 30.72 187 GLY A CA 1
ATOM 1493 C C . GLY A 1 187 ? 65.064 16.540 -24.682 1.00 30.72 187 GLY A C 1
ATOM 1494 O O . GLY A 1 187 ? 64.084 16.950 -24.087 1.00 30.72 187 GLY A O 1
ATOM 1495 N N . ALA A 1 188 ? 65.648 15.361 -24.441 1.00 31.48 188 ALA A N 1
ATOM 1496 C CA . ALA A 1 188 ? 65.839 14.680 -23.144 1.00 31.48 188 ALA A CA 1
ATOM 1497 C C . ALA A 1 188 ? 64.670 14.355 -22.160 1.00 31.48 188 ALA A C 1
ATOM 1499 O O . ALA A 1 188 ? 64.107 15.218 -21.505 1.00 31.48 188 ALA A O 1
ATOM 1500 N N . MET A 1 189 ? 64.540 13.036 -21.921 1.00 33.34 189 MET A N 1
ATOM 1501 C CA . MET A 1 189 ? 64.473 12.312 -20.627 1.00 33.34 189 MET A CA 1
ATOM 1502 C C . MET A 1 189 ? 63.258 12.426 -19.670 1.00 33.34 189 MET A C 1
ATOM 1504 O O . MET A 1 189 ? 63.141 13.350 -18.880 1.00 33.34 189 MET A O 1
ATOM 1508 N N . ALA A 1 190 ? 62.536 11.294 -19.618 1.00 35.19 190 ALA A N 1
ATOM 1509 C CA . ALA A 1 190 ? 62.226 10.460 -18.440 1.00 35.19 190 ALA A CA 1
ATOM 1510 C C . ALA A 1 190 ? 61.201 10.900 -17.365 1.00 35.19 190 ALA A C 1
ATOM 1512 O O . ALA A 1 190 ? 61.414 11.841 -16.612 1.00 35.19 190 ALA A O 1
ATOM 1513 N N . GLY A 1 191 ? 60.211 10.013 -17.154 1.00 31.48 191 GLY A N 1
ATOM 1514 C CA . GLY A 1 191 ? 59.678 9.661 -15.828 1.00 31.48 191 GLY A CA 1
ATOM 1515 C C . GLY A 1 191 ? 58.181 9.916 -15.610 1.00 31.48 191 GLY A C 1
ATOM 1516 O O . GLY A 1 191 ? 57.730 11.047 -15.724 1.00 31.48 191 GLY A O 1
ATOM 1517 N N . GLY A 1 192 ? 57.426 8.885 -15.204 1.00 33.09 192 GLY A N 1
ATOM 1518 C CA . GLY A 1 192 ? 56.126 9.087 -14.546 1.00 33.09 192 GLY A CA 1
ATOM 1519 C C . GLY A 1 192 ? 55.115 7.954 -14.710 1.00 33.09 192 GLY A C 1
ATOM 1520 O O . GLY A 1 192 ? 54.322 7.967 -15.641 1.00 33.09 192 GLY A O 1
ATOM 1521 N N . ASN A 1 193 ? 55.152 6.997 -13.783 1.00 36.25 193 ASN A N 1
ATOM 1522 C CA . ASN A 1 193 ? 54.280 5.827 -13.668 1.00 36.25 193 ASN A CA 1
ATOM 1523 C C . ASN A 1 193 ? 52.780 6.145 -13.576 1.00 36.25 193 ASN A C 1
ATOM 1525 O O . ASN A 1 193 ? 52.367 7.103 -12.926 1.00 36.25 193 ASN A O 1
ATOM 1529 N N . GLY A 1 194 ? 51.973 5.226 -14.112 1.00 42.69 194 GLY A N 1
ATOM 1530 C CA . GLY A 1 194 ? 50.570 5.082 -13.748 1.00 42.69 194 GLY A CA 1
ATOM 1531 C C . GLY A 1 194 ? 50.408 4.508 -12.339 1.00 42.69 194 GLY A C 1
ATOM 1532 O O . GLY A 1 194 ? 51.060 3.528 -11.988 1.00 42.69 194 GLY A O 1
ATOM 1533 N N . HIS A 1 195 ? 49.518 5.118 -11.557 1.00 34.41 195 HIS A N 1
ATOM 1534 C CA . HIS A 1 195 ? 48.809 4.491 -10.443 1.00 34.41 195 HIS A CA 1
ATOM 1535 C C . HIS A 1 195 ? 47.657 5.421 -10.025 1.00 34.41 195 HIS A C 1
ATOM 1537 O O . HIS A 1 195 ? 47.908 6.497 -9.488 1.00 34.41 195 HIS A O 1
ATOM 1543 N N . VAL A 1 196 ? 46.400 5.044 -10.277 1.00 38.84 196 VAL A N 1
ATOM 1544 C CA . VAL A 1 196 ? 45.243 5.708 -9.652 1.00 38.84 196 VAL A CA 1
ATOM 1545 C C . VAL A 1 196 ? 44.790 4.813 -8.508 1.00 38.84 196 VAL A C 1
ATOM 1547 O O . VAL A 1 196 ? 44.314 3.701 -8.723 1.00 38.84 196 VAL A O 1
ATOM 1550 N N . LEU A 1 197 ? 45.033 5.295 -7.291 1.00 34.78 197 LEU A N 1
ATOM 1551 C CA . LEU A 1 197 ? 44.624 4.683 -6.035 1.00 34.78 197 LEU A CA 1
ATOM 1552 C C . LEU A 1 197 ? 43.106 4.865 -5.868 1.00 34.78 197 LEU A C 1
ATOM 1554 O O . LEU A 1 197 ? 42.604 5.983 -5.956 1.00 34.78 197 LEU A O 1
ATOM 1558 N N . VAL A 1 198 ? 42.391 3.770 -5.617 1.00 40.97 198 VAL A N 1
ATOM 1559 C CA . VAL A 1 198 ? 41.010 3.786 -5.121 1.00 40.97 198 VAL A CA 1
ATOM 1560 C C . VAL A 1 198 ? 41.091 3.897 -3.604 1.00 40.97 198 VAL A C 1
ATOM 1562 O O . VAL A 1 198 ? 41.630 2.994 -2.968 1.00 40.97 198 VAL A O 1
ATOM 1565 N N . GLU A 1 199 ? 40.558 4.968 -3.020 1.00 36.88 199 GLU A N 1
ATOM 1566 C CA . GLU A 1 199 ? 40.415 5.071 -1.568 1.00 36.88 199 GLU A CA 1
ATOM 1567 C C . GLU A 1 199 ? 38.936 5.230 -1.203 1.00 36.88 199 GLU A C 1
ATOM 1569 O O . GLU A 1 199 ? 38.271 6.211 -1.532 1.00 36.88 199 GLU A O 1
ATOM 1574 N N . THR A 1 200 ? 38.420 4.176 -0.574 1.00 39.88 200 THR A N 1
ATOM 1575 C CA . THR A 1 200 ? 37.140 4.128 0.130 1.00 39.88 200 THR A CA 1
ATOM 1576 C C . THR A 1 200 ? 37.379 4.648 1.540 1.00 39.88 200 THR A C 1
ATOM 1578 O O . THR A 1 200 ? 38.262 4.134 2.221 1.00 39.88 200 THR A O 1
ATOM 1581 N N . ALA A 1 201 ? 36.570 5.595 2.011 1.00 37.38 201 ALA A N 1
ATOM 1582 C CA . ALA A 1 201 ? 36.517 5.936 3.427 1.00 37.38 201 ALA A CA 1
ATOM 1583 C C . ALA A 1 201 ? 35.058 5.994 3.890 1.00 37.38 201 ALA A C 1
ATOM 1585 O O . ALA A 1 201 ? 34.317 6.924 3.576 1.00 37.38 201 ALA A O 1
ATOM 1586 N N . MET A 1 202 ? 34.667 4.948 4.620 1.00 33.03 202 MET A N 1
ATOM 1587 C CA . MET A 1 202 ? 33.580 4.976 5.590 1.00 33.03 202 MET A CA 1
ATOM 1588 C C . MET A 1 202 ? 34.045 5.742 6.831 1.00 33.03 202 MET A C 1
ATOM 1590 O O . MET A 1 202 ? 35.129 5.458 7.338 1.00 33.03 202 MET A O 1
ATOM 1594 N N . HIS A 1 203 ? 33.188 6.616 7.353 1.00 41.56 203 HIS A N 1
ATOM 1595 C CA . HIS A 1 203 ? 32.921 6.742 8.785 1.00 41.56 203 HIS A CA 1
ATOM 1596 C C . HIS A 1 203 ? 31.499 7.254 8.994 1.00 41.56 203 HIS A C 1
ATOM 1598 O O . HIS A 1 203 ? 31.096 8.180 8.256 1.00 41.56 203 HIS A O 1
#

Secondary structure (DSSP, 8-state):
-PPPPPP-PPPPSSPPHHHHHH-TTS--EEEEEETTTTEEEEEE-S--HHHHHTTTTS---TTSPP--HHHHTTTTS---HHHHHHHHHHHHSSS--S-TT---HHHHTTS-HHHHHHHHHHHHHHHHHHHTT--TTHHHHHHHHHHHHHHHHHHHHHHHHHHHHHHHHHSPPPPPPP-------------------------

Radius of gyration: 29.79 Å; chains: 1; bounding box: 89×62×63 Å

InterPro domains:
  IPR057208 Domain of unknown function DUF7886 [PF25377] (14-153)

pLDDT: mean 78.15, std 21.13, range [30.72, 97.81]

Sequence (203 aa):
LKLNSPKKTPEPLSPVDTDLEKDESRATFLIAGYPKYKCPYVWLRSNHKRLIQNSHDQKFETNDPLKLSTISTWRTDDVRLWDIIAEIITLTLSLSPVNPFRINLAYYDTLPLEECVIATGAMLDFLQRVYMKDTPYTEAVYADIRHLQKMHFVLYDELHSFLTERQSANVGPAPPPAAVAGAAGAGAMAGGNGHVLVETAMH

Foldseek 3Di:
DDDDDDDDDDDPPDDDLVVQQPDLPDWDKDWDDDPVVNFIFIFTSYVPPQLCVVPVVDPPPRPDTDPDPLRVCVPPDPRDPVVVQLRVQCSNDPHRDLDSLDDDPVVLVVDDLVVSLVVLVVSLVVLVVVLVPPDSNNVVSVVRSVVSVVVNVVSVVVVVVVVVVVVVVVPPDDDPPDPPPDDDDDDDDDDDDDDDDDDDDDD

Organism: NCBI:txid604196